Protein AF-A0A2C9SQL9-F1 (afdb_monomer_lite)

Foldseek 3Di:
DAVPCVVLLVVLVVLLVVLVVVLVVCCVVVVDCQLVLQLCLQLDLCQAPVQVVCVVLQFKAFDPNYDFPDAHPNGTGHSSSSSNSSRVRSVLLVVLQVCLLLLHALVVLVVQLVVQLVVVVVVVLVCQVVVRMAHFLALCDDSRHQLLVSLLRSLLSLQSSLQCLVCVVPDDDPSSNVSSVSSSVSSVVLCCQQLVQLSVCRVVSHDNVSRNVSSVSSNVSSVVVSVCSSPPPSSNVSNVVSVVVVVVVPPPDPDD

Sequence (256 aa):
MAQHTTPLLIGAIIFALLSAIVGVIYTMRTRSALYFWTAVAGYTLYPFVVEPLADWFVAAWYPTNHLVALTVADRPMALFGVFFYGAGIPLCSVAACEIVRRGLPAKVLLLLVGVVTVLELPLEMLGSHFCWIIYYGNHAVLLGVPIYSLVQNGGMFAVIAWVLGWLMPHVRGWRWMLVPLAVAAALPAFAVVTSWPAYLAIALHAGPVVGWSAGAIATALNLAVVIWCVYSPTLERYRADAGAARAIATAPAAVA

Structure (mmCIF, N/CA/C/O backbone):
data_AF-A0A2C9SQL9-F1
#
_entry.id   AF-A0A2C9SQL9-F1
#
loop_
_atom_site.group_PDB
_atom_site.id
_atom_site.type_symbol
_atom_site.label_atom_id
_atom_site.label_alt_id
_atom_site.label_comp_id
_atom_site.label_asym_id
_atom_site.label_entity_id
_atom_site.label_seq_id
_atom_site.pdbx_PDB_ins_code
_atom_site.Cartn_x
_atom_site.Cartn_y
_atom_site.Cartn_z
_atom_site.occupancy
_atom_site.B_iso_or_equiv
_atom_site.auth_seq_id
_atom_site.auth_comp_id
_atom_site.auth_asym_id
_atom_site.auth_atom_id
_atom_site.pdbx_PDB_model_num
ATOM 1 N N . MET A 1 1 ? 28.507 11.338 -6.602 1.00 47.25 1 MET A N 1
ATOM 2 C CA . MET A 1 1 ? 27.115 11.077 -7.041 1.00 47.25 1 MET A CA 1
ATOM 3 C C . MET A 1 1 ? 26.079 11.019 -5.908 1.00 47.25 1 MET A C 1
ATOM 5 O O . MET A 1 1 ? 24.910 11.158 -6.217 1.00 47.25 1 MET A O 1
ATOM 9 N N . ALA A 1 2 ? 26.446 10.928 -4.619 1.00 51.47 2 ALA A N 1
ATOM 10 C CA . ALA A 1 2 ? 25.485 10.909 -3.496 1.00 51.47 2 ALA A CA 1
ATOM 11 C C . ALA A 1 2 ? 24.773 12.254 -3.183 1.00 51.47 2 ALA A C 1
ATOM 13 O O . ALA A 1 2 ? 23.927 12.314 -2.297 1.00 51.47 2 ALA A O 1
ATOM 14 N N . GLN A 1 3 ? 25.114 13.351 -3.871 1.00 52.84 3 GLN A N 1
ATOM 15 C CA . GLN A 1 3 ? 24.660 14.703 -3.505 1.00 52.84 3 GLN A CA 1
ATOM 16 C C . GLN A 1 3 ? 23.165 14.968 -3.765 1.00 52.84 3 GLN A C 1
ATOM 18 O O . GLN A 1 3 ? 22.603 15.852 -3.124 1.00 52.84 3 GLN A O 1
ATOM 23 N N . HIS A 1 4 ? 22.500 14.206 -4.642 1.00 64.56 4 HIS A N 1
ATOM 24 C CA . HIS A 1 4 ? 21.093 14.458 -4.988 1.00 64.56 4 HIS A CA 1
ATOM 25 C C . HIS A 1 4 ? 20.082 13.778 -4.049 1.00 64.56 4 HIS A C 1
ATOM 27 O O . HIS A 1 4 ? 18.936 14.209 -3.990 1.00 64.56 4 HIS A O 1
ATOM 33 N N . THR A 1 5 ? 20.484 12.766 -3.271 1.00 74.94 5 THR A N 1
ATOM 34 C CA . THR A 1 5 ? 19.562 12.001 -2.404 1.00 74.94 5 THR A CA 1
ATOM 35 C C . THR A 1 5 ? 19.482 12.531 -0.975 1.00 74.94 5 THR A C 1
ATOM 37 O O . THR A 1 5 ? 18.591 12.137 -0.229 1.00 74.94 5 THR A O 1
ATOM 40 N N . THR A 1 6 ? 20.394 13.418 -0.560 1.00 83.69 6 THR A N 1
ATOM 41 C CA . THR A 1 6 ? 20.441 13.931 0.821 1.00 83.69 6 THR A CA 1
ATOM 42 C C . THR A 1 6 ? 19.157 14.660 1.236 1.00 83.69 6 THR A C 1
ATOM 44 O O . THR A 1 6 ? 18.629 14.327 2.297 1.00 83.69 6 THR A O 1
ATOM 47 N N . PRO A 1 7 ? 18.588 15.587 0.435 1.00 85.81 7 PRO A N 1
ATOM 48 C CA . PRO A 1 7 ? 17.331 16.244 0.798 1.00 85.81 7 PRO A CA 1
ATOM 49 C C . PRO A 1 7 ? 16.161 15.258 0.895 1.00 85.81 7 PRO A C 1
ATOM 51 O O . PRO A 1 7 ? 15.351 15.361 1.813 1.00 85.81 7 PRO A O 1
ATOM 54 N N . LEU A 1 8 ? 16.109 14.268 -0.007 1.00 88.19 8 LEU A N 1
ATOM 55 C CA . LEU A 1 8 ? 15.095 13.214 0.020 1.00 88.19 8 LEU A CA 1
ATOM 56 C C . LEU A 1 8 ? 15.200 12.378 1.296 1.00 88.19 8 LEU A C 1
ATOM 58 O O . LEU A 1 8 ? 14.196 12.144 1.960 1.00 88.19 8 LEU A O 1
ATOM 62 N N . LEU A 1 9 ? 16.411 11.953 1.658 1.00 90.88 9 LEU A N 1
ATOM 63 C CA . LEU A 1 9 ? 16.649 11.175 2.867 1.00 90.88 9 LEU A CA 1
ATOM 64 C C . LEU A 1 9 ? 16.274 11.963 4.127 1.00 90.88 9 LEU A C 1
ATOM 66 O O . LEU A 1 9 ? 15.619 11.413 5.007 1.00 90.88 9 LEU A O 1
ATOM 70 N N . ILE A 1 10 ? 16.639 13.247 4.204 1.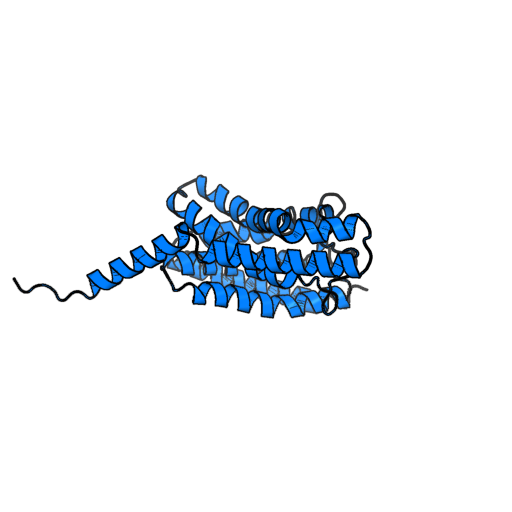00 93.00 10 ILE A N 1
ATOM 71 C CA . ILE A 1 10 ? 16.229 14.125 5.310 1.00 93.00 10 ILE A CA 1
ATOM 72 C C . ILE A 1 10 ? 14.700 14.208 5.377 1.00 93.00 10 ILE A C 1
ATOM 74 O O . ILE A 1 10 ? 14.128 14.033 6.451 1.00 93.00 10 ILE A O 1
ATOM 78 N N . GLY A 1 11 ? 14.033 14.415 4.238 1.00 93.25 11 GLY A N 1
ATOM 79 C CA . GLY A 1 11 ? 12.573 14.422 4.153 1.00 93.25 11 GLY A CA 1
ATOM 80 C C . GLY A 1 11 ? 11.947 13.108 4.628 1.00 93.25 11 GLY A C 1
ATOM 81 O O . GLY A 1 11 ? 11.015 13.132 5.429 1.00 93.25 11 GLY A O 1
ATOM 82 N N . ALA A 1 12 ? 12.503 11.969 4.212 1.00 94.12 12 ALA A N 1
ATOM 83 C CA . ALA A 1 12 ? 12.045 10.643 4.615 1.00 94.12 12 ALA A CA 1
ATOM 84 C C . ALA A 1 12 ? 12.211 10.415 6.127 1.00 94.12 12 ALA A C 1
ATOM 86 O O . ALA A 1 12 ? 11.292 9.926 6.781 1.00 94.12 12 ALA A O 1
ATOM 87 N N . ILE A 1 13 ? 13.340 10.835 6.710 1.00 96.56 13 ILE A N 1
ATOM 88 C CA . ILE A 1 13 ? 13.582 10.765 8.160 1.00 96.56 13 ILE A CA 1
ATOM 89 C C . ILE A 1 13 ? 12.589 11.651 8.918 1.00 96.56 13 ILE A C 1
ATOM 91 O O . ILE A 1 13 ? 11.996 11.202 9.896 1.00 96.56 13 ILE A O 1
ATOM 95 N N . ILE A 1 14 ? 12.366 12.892 8.474 1.00 97.25 14 ILE A N 1
ATOM 96 C CA . ILE A 1 14 ? 11.381 13.790 9.097 1.00 97.25 14 ILE A CA 1
ATOM 97 C C . ILE A 1 14 ? 9.986 13.162 9.034 1.00 97.25 14 ILE A C 1
ATOM 99 O O . ILE A 1 14 ? 9.276 13.140 10.040 1.00 97.25 14 ILE A O 1
ATOM 103 N N . PHE A 1 15 ? 9.603 12.601 7.886 1.00 96.62 15 PHE A N 1
ATOM 104 C CA . PHE A 1 15 ? 8.318 11.930 7.727 1.00 96.62 15 PHE A CA 1
ATOM 105 C C . PHE A 1 15 ? 8.183 10.715 8.657 1.00 96.62 15 PHE A C 1
ATOM 107 O O . PHE A 1 15 ? 7.162 10.568 9.331 1.00 96.62 15 PHE A O 1
ATOM 114 N N . ALA A 1 16 ? 9.232 9.900 8.780 1.00 97.62 16 ALA A N 1
ATOM 115 C CA . ALA A 1 16 ? 9.310 8.786 9.721 1.00 97.62 16 ALA A CA 1
ATOM 116 C C . ALA A 1 16 ? 9.187 9.226 11.186 1.00 97.62 16 ALA A C 1
ATOM 118 O O . ALA A 1 16 ? 8.456 8.596 11.952 1.00 97.62 16 ALA A O 1
ATOM 119 N N . LEU A 1 17 ? 9.830 10.329 11.577 1.00 97.94 17 LEU A N 1
ATOM 120 C CA . LEU A 1 17 ? 9.723 10.886 12.928 1.00 97.94 17 LEU A CA 1
ATOM 121 C C . LEU A 1 17 ? 8.307 11.396 13.222 1.00 97.94 17 LEU A C 1
ATOM 123 O O . LEU A 1 17 ? 7.745 11.078 14.270 1.00 97.94 17 LEU A O 1
ATOM 127 N N . LEU A 1 18 ? 7.699 12.138 12.291 1.00 97.94 18 LEU A N 1
ATOM 128 C CA . LEU A 1 18 ? 6.315 12.605 12.421 1.00 97.94 18 LEU A CA 1
ATOM 129 C C . LEU A 1 18 ? 5.336 11.428 12.508 1.00 97.94 18 LEU A C 1
ATOM 131 O O . LEU A 1 18 ? 4.456 11.415 13.370 1.00 97.94 18 LEU A O 1
ATOM 135 N N . SER A 1 19 ? 5.530 10.412 11.667 1.00 97.75 19 SER A N 1
ATOM 136 C CA . SER A 1 19 ? 4.789 9.153 11.706 1.00 97.75 19 SER A CA 1
ATOM 137 C C . SER A 1 19 ? 4.930 8.467 13.071 1.00 97.75 19 SER A C 1
ATOM 139 O O . SER A 1 19 ? 3.930 8.121 13.697 1.00 97.75 19 SER A O 1
ATOM 141 N N . ALA A 1 20 ? 6.144 8.353 13.613 1.00 97.31 20 ALA A N 1
ATOM 142 C CA . ALA A 1 20 ? 6.367 7.770 14.934 1.00 97.31 20 ALA A CA 1
ATOM 143 C C . ALA A 1 20 ? 5.636 8.542 16.049 1.00 97.31 20 ALA A C 1
ATOM 145 O O . ALA A 1 20 ? 4.997 7.922 16.900 1.00 97.31 20 ALA A O 1
ATOM 146 N N . ILE A 1 21 ? 5.653 9.881 16.016 1.00 97.94 21 ILE A N 1
ATOM 147 C CA . ILE A 1 21 ? 4.910 10.727 16.968 1.00 97.94 21 ILE A CA 1
ATOM 148 C C . ILE A 1 21 ? 3.405 10.444 16.880 1.00 97.94 21 ILE A C 1
ATOM 150 O O . ILE A 1 21 ? 2.759 10.214 17.906 1.00 97.94 21 ILE A O 1
ATOM 154 N N . VAL A 1 22 ? 2.842 10.402 15.667 1.00 97.75 22 VAL A N 1
ATOM 155 C CA . VAL A 1 22 ? 1.428 10.050 15.448 1.00 97.75 22 VAL A CA 1
ATOM 156 C C . VAL A 1 22 ? 1.126 8.655 15.995 1.00 97.75 22 VAL A C 1
ATOM 158 O O . VAL A 1 22 ? 0.113 8.472 16.671 1.00 97.75 22 VAL A O 1
ATOM 161 N N . GLY A 1 23 ? 2.017 7.690 15.772 1.00 97.06 23 GLY A N 1
ATOM 162 C CA . GLY A 1 23 ? 1.892 6.327 16.276 1.00 97.06 23 GLY A CA 1
ATOM 163 C C . GLY A 1 23 ? 1.877 6.230 17.795 1.00 97.06 23 GLY A C 1
ATOM 164 O O . GLY A 1 23 ? 1.032 5.529 18.360 1.00 97.06 23 GLY A O 1
ATOM 165 N N . VAL A 1 24 ? 2.756 6.973 18.471 1.00 97.06 24 VAL A N 1
ATOM 166 C CA . VAL A 1 24 ? 2.778 7.069 19.937 1.00 97.06 24 VAL A CA 1
ATOM 167 C C . VAL A 1 24 ? 1.472 7.678 20.443 1.00 97.06 24 VAL A C 1
ATOM 169 O O . VAL A 1 24 ? 0.811 7.077 21.290 1.00 97.06 24 VAL A O 1
ATOM 172 N N . ILE A 1 25 ? 1.038 8.811 19.880 1.00 97.75 25 ILE A N 1
ATOM 173 C CA . ILE A 1 25 ? -0.218 9.475 20.268 1.00 97.75 25 ILE A CA 1
ATOM 174 C C . ILE A 1 25 ? -1.419 8.543 20.051 1.00 97.75 25 ILE A C 1
ATOM 176 O O . ILE A 1 25 ? -2.269 8.411 20.937 1.00 97.75 25 ILE A O 1
ATOM 180 N N . TYR A 1 26 ? -1.493 7.872 18.899 1.00 97.38 26 TYR A N 1
ATOM 181 C CA . TYR A 1 26 ? -2.546 6.908 18.585 1.00 97.38 26 TYR A CA 1
ATOM 182 C C . TYR A 1 26 ? -2.565 5.762 19.598 1.00 97.38 26 TYR A C 1
ATOM 184 O O . TYR A 1 26 ? -3.619 5.451 20.156 1.00 97.38 26 TYR A O 1
ATOM 192 N N . THR A 1 27 ? -1.405 5.167 19.882 1.00 95.31 27 THR A N 1
ATOM 193 C CA . THR A 1 27 ? -1.274 4.039 20.814 1.00 95.31 27 THR A CA 1
ATOM 194 C C . THR A 1 27 ? -1.653 4.452 22.236 1.00 95.31 27 THR A C 1
ATOM 196 O O . THR A 1 27 ? -2.384 3.732 22.914 1.00 95.31 27 THR A O 1
ATOM 199 N N . MET A 1 28 ? -1.245 5.643 22.682 1.00 96.19 28 MET A N 1
ATOM 200 C CA . MET A 1 28 ? -1.618 6.175 23.996 1.00 96.19 28 MET A CA 1
ATOM 201 C C . MET A 1 28 ? -3.128 6.403 24.126 1.00 96.19 28 MET A C 1
ATOM 203 O O . MET A 1 28 ? -3.704 6.090 25.168 1.00 96.19 28 MET A O 1
ATOM 207 N N . ARG A 1 29 ? -3.777 6.923 23.075 1.00 96.38 29 ARG A N 1
ATOM 208 C CA . ARG A 1 29 ? -5.216 7.239 23.084 1.00 96.38 29 ARG A CA 1
ATOM 209 C C . ARG A 1 29 ? -6.108 6.013 22.926 1.00 96.38 29 ARG A C 1
ATOM 211 O O . ARG A 1 29 ? -7.153 5.940 23.559 1.00 96.38 29 ARG A O 1
ATOM 218 N N . THR A 1 30 ? -5.718 5.068 22.076 1.00 95.06 30 THR A N 1
ATOM 219 C CA . THR A 1 30 ? -6.563 3.917 21.709 1.00 95.06 30 THR A CA 1
ATOM 220 C C . THR A 1 30 ? -6.190 2.632 22.435 1.00 95.06 30 THR A C 1
ATOM 222 O O . THR A 1 30 ? -6.959 1.675 22.397 1.00 95.06 30 THR A O 1
ATOM 225 N N . ARG A 1 31 ? -5.004 2.584 23.062 1.00 94.00 31 ARG A N 1
ATOM 226 C CA . ARG A 1 31 ? -4.404 1.369 23.641 1.00 94.00 31 ARG A CA 1
ATOM 227 C C . ARG A 1 31 ? -4.295 0.211 22.637 1.00 94.00 31 ARG A C 1
ATOM 229 O O . ARG A 1 31 ? -4.196 -0.949 23.024 1.00 94.00 31 ARG A O 1
ATOM 236 N N . SER A 1 32 ? -4.314 0.526 21.342 1.00 93.81 32 SER A N 1
ATOM 237 C CA . SER A 1 32 ? -4.241 -0.433 20.246 1.00 93.81 32 SER A CA 1
ATOM 238 C C . SER A 1 32 ? -2.795 -0.636 19.809 1.00 93.81 32 SER 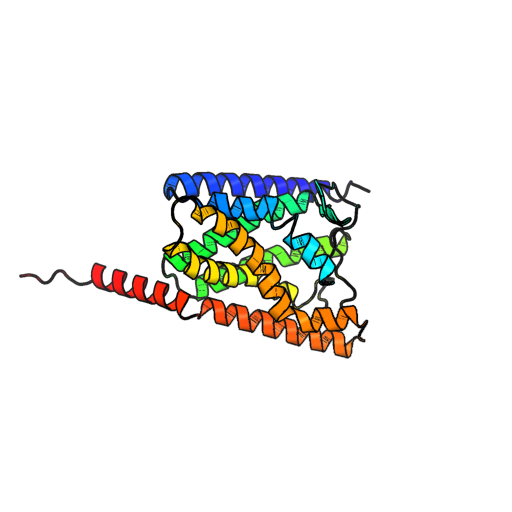A C 1
ATOM 240 O O . SER A 1 32 ? -2.079 0.331 19.560 1.00 93.81 32 SER A O 1
ATOM 242 N N . ALA A 1 33 ? -2.386 -1.893 19.633 1.00 94.56 33 ALA A N 1
ATOM 243 C CA . ALA A 1 33 ? -1.076 -2.239 19.082 1.00 94.56 33 ALA A CA 1
ATOM 244 C C . ALA A 1 33 ? -1.020 -2.135 17.544 1.00 94.56 33 ALA A C 1
ATOM 246 O O . ALA A 1 33 ? 0.022 -2.409 16.952 1.00 94.56 33 ALA A O 1
ATOM 247 N N . LEU A 1 34 ? -2.123 -1.755 16.884 1.00 97.00 34 LEU A N 1
ATOM 248 C CA . LEU A 1 34 ? -2.233 -1.761 15.423 1.00 97.00 34 LEU A CA 1
ATOM 249 C C . LEU A 1 34 ? -1.124 -0.953 14.752 1.00 97.00 34 LEU A C 1
ATOM 251 O O . LEU A 1 34 ? -0.483 -1.466 13.840 1.00 97.00 34 LEU A O 1
ATOM 255 N N . TYR A 1 35 ? -0.861 0.260 15.245 1.00 97.94 35 TYR A N 1
ATOM 256 C CA . TYR A 1 35 ? 0.170 1.123 14.673 1.00 97.94 35 TYR A CA 1
ATOM 257 C C . TYR A 1 35 ? 1.544 0.466 14.717 1.00 97.94 35 TYR A C 1
ATOM 259 O O . TYR A 1 35 ? 2.225 0.394 13.697 1.00 97.94 35 TYR A O 1
ATOM 267 N N . PHE A 1 36 ? 1.918 -0.064 15.884 1.00 97.00 36 PHE A N 1
ATOM 268 C CA . PHE A 1 36 ? 3.179 -0.771 16.076 1.00 97.00 36 PHE A CA 1
ATOM 269 C C . PHE A 1 36 ? 3.324 -1.918 15.071 1.00 97.00 36 PHE A C 1
ATOM 271 O O . PHE A 1 36 ? 4.315 -1.985 14.354 1.00 97.00 36 PHE A O 1
ATOM 278 N N . TRP A 1 37 ? 2.309 -2.773 14.946 1.00 97.69 37 TRP A N 1
ATOM 279 C CA . TRP A 1 37 ? 2.370 -3.922 14.044 1.00 97.69 37 TRP A CA 1
ATOM 280 C C . TRP A 1 37 ? 2.375 -3.538 12.563 1.00 97.69 37 TRP A C 1
ATOM 282 O O . TRP A 1 37 ? 3.074 -4.162 11.771 1.00 97.69 37 TRP A O 1
ATOM 292 N N . THR A 1 38 ? 1.675 -2.474 12.173 1.00 97.81 38 THR A N 1
ATOM 293 C CA . THR A 1 38 ? 1.786 -1.937 10.809 1.00 97.81 38 THR A CA 1
ATOM 294 C C . THR A 1 38 ? 3.129 -1.245 10.556 1.00 97.81 38 THR A C 1
ATOM 296 O O . THR A 1 38 ? 3.629 -1.277 9.435 1.00 97.81 38 THR A O 1
ATOM 299 N N . ALA A 1 39 ? 3.763 -0.681 11.589 1.00 97.94 39 ALA A N 1
ATOM 300 C CA . ALA A 1 39 ? 5.100 -0.101 11.489 1.00 97.94 39 ALA A CA 1
ATOM 301 C C . ALA A 1 39 ? 6.161 -1.199 11.356 1.00 97.94 39 ALA A C 1
ATOM 303 O O . ALA A 1 39 ? 7.081 -1.0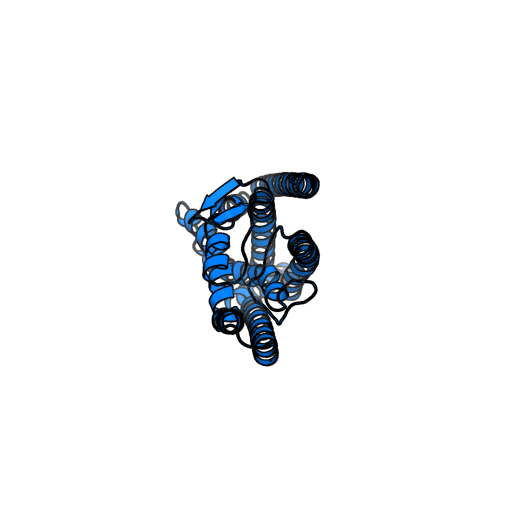53 10.560 1.00 97.94 39 ALA A O 1
ATOM 304 N N . VAL A 1 40 ? 5.993 -2.337 12.043 1.00 97.81 40 VAL A N 1
ATOM 305 C CA . VAL A 1 40 ? 6.826 -3.530 11.821 1.00 97.81 40 VAL A CA 1
ATOM 306 C C . VAL A 1 40 ? 6.774 -3.947 10.350 1.00 97.81 40 VAL A C 1
ATOM 308 O O . VAL A 1 40 ? 7.827 -4.173 9.760 1.00 97.81 40 VAL A O 1
ATOM 311 N N . ALA A 1 41 ? 5.590 -3.980 9.725 1.00 97.69 41 ALA A N 1
ATOM 312 C CA . ALA A 1 41 ? 5.485 -4.244 8.287 1.00 97.69 41 ALA A CA 1
ATOM 313 C C . ALA A 1 41 ? 6.225 -3.194 7.447 1.00 97.69 41 ALA A C 1
ATOM 315 O O . ALA A 1 41 ? 6.996 -3.564 6.567 1.00 97.69 41 ALA A O 1
ATOM 316 N N . GLY A 1 42 ? 6.024 -1.905 7.738 1.00 97.25 42 GLY A N 1
ATOM 317 C CA . GLY A 1 42 ? 6.630 -0.802 6.989 1.00 97.25 42 GLY A CA 1
ATOM 318 C C . GLY A 1 42 ? 8.158 -0.743 7.075 1.00 97.25 42 GLY A C 1
ATOM 319 O O . GLY A 1 42 ? 8.806 -0.484 6.071 1.00 97.25 42 GLY A O 1
ATOM 320 N N . TYR A 1 43 ? 8.750 -1.011 8.242 1.00 96.62 43 TYR A N 1
ATOM 321 C CA . TYR A 1 43 ? 10.206 -0.945 8.434 1.00 96.62 43 TYR A CA 1
ATOM 322 C C . TYR A 1 43 ? 10.946 -2.231 8.070 1.00 96.62 43 TYR A C 1
ATOM 324 O O . TYR A 1 43 ? 12.162 -2.189 7.895 1.00 96.62 43 TYR A O 1
ATOM 332 N N . THR A 1 44 ? 10.252 -3.372 7.996 1.00 95.81 44 THR A N 1
ATOM 333 C CA . THR A 1 44 ? 10.905 -4.664 7.742 1.00 95.81 44 THR A CA 1
ATOM 334 C C . THR A 1 44 ? 10.388 -5.326 6.470 1.00 95.81 44 THR A C 1
ATOM 336 O O . THR A 1 44 ? 11.116 -5.433 5.489 1.00 95.81 44 THR A O 1
ATOM 339 N N . LEU A 1 45 ? 9.124 -5.743 6.451 1.00 96.31 45 LEU A N 1
ATOM 340 C CA . LEU A 1 45 ? 8.589 -6.584 5.382 1.00 96.31 45 LEU A CA 1
ATOM 341 C C . LEU A 1 45 ? 8.439 -5.840 4.054 1.00 96.31 45 LEU A C 1
ATOM 343 O O . LEU A 1 45 ? 8.737 -6.413 3.014 1.00 96.31 45 LEU A O 1
ATOM 347 N N . TYR A 1 46 ? 8.016 -4.577 4.062 1.00 94.44 46 TYR A N 1
ATOM 348 C CA . TYR A 1 46 ? 7.933 -3.791 2.830 1.00 94.44 46 TYR A CA 1
ATOM 349 C C . TYR A 1 46 ? 9.303 -3.628 2.147 1.00 94.44 46 TYR A C 1
ATOM 351 O O . TYR A 1 46 ? 9.484 -4.157 1.052 1.00 94.44 46 TYR A O 1
ATOM 359 N N . PRO A 1 47 ? 10.302 -2.998 2.791 1.00 92.81 47 PRO A N 1
ATOM 360 C CA . PRO A 1 47 ? 11.593 -2.749 2.155 1.00 92.81 47 PRO A CA 1
ATOM 361 C C . PRO A 1 47 ? 12.408 -4.017 1.876 1.00 92.81 47 PRO A C 1
ATOM 363 O O . PRO A 1 47 ? 13.195 -4.034 0.938 1.00 92.81 47 PRO A O 1
ATOM 366 N N . PHE A 1 48 ? 12.264 -5.074 2.684 1.00 93.38 48 PHE A N 1
ATOM 367 C CA . PHE A 1 48 ? 13.154 -6.241 2.608 1.00 93.38 48 PHE A CA 1
ATOM 368 C C . PHE A 1 48 ? 12.476 -7.522 2.118 1.00 93.38 48 PHE A C 1
ATOM 370 O O . PHE A 1 48 ? 13.139 -8.549 2.011 1.00 93.38 48 PHE A O 1
ATOM 377 N N . VAL A 1 49 ? 11.178 -7.485 1.812 1.00 92.12 49 VAL A N 1
ATOM 378 C CA . VAL A 1 49 ? 10.459 -8.616 1.203 1.00 92.12 49 VAL A CA 1
ATOM 379 C C . VAL A 1 49 ? 9.625 -8.145 0.017 1.00 92.12 49 VAL A C 1
ATOM 381 O O . VAL A 1 49 ? 9.816 -8.644 -1.084 1.00 92.12 49 VAL A O 1
ATOM 384 N N . VAL A 1 50 ? 8.735 -7.168 0.209 1.00 91.81 50 VAL A N 1
ATOM 385 C CA . VAL A 1 50 ? 7.820 -6.698 -0.847 1.00 91.81 50 VAL A CA 1
ATOM 386 C C . VAL A 1 50 ? 8.576 -6.039 -1.999 1.00 91.81 50 VAL A C 1
ATOM 388 O O . VAL A 1 50 ? 8.330 -6.384 -3.150 1.00 91.81 50 VAL A O 1
ATOM 391 N N . GLU A 1 51 ? 9.522 -5.149 -1.704 1.00 88.38 51 GLU A N 1
ATOM 392 C CA . GLU A 1 51 ? 10.322 -4.472 -2.732 1.00 88.38 51 GLU A CA 1
ATOM 393 C C . GLU A 1 51 ? 11.217 -5.436 -3.530 1.00 88.38 51 GLU A C 1
ATOM 395 O O . GLU A 1 51 ? 11.137 -5.438 -4.759 1.00 88.38 51 GLU A O 1
ATOM 400 N N . PRO A 1 52 ? 11.994 -6.341 -2.899 1.00 86.88 52 PRO A N 1
ATOM 401 C CA . PRO A 1 52 ? 12.709 -7.376 -3.646 1.00 86.88 52 PRO A CA 1
ATOM 402 C C . PRO A 1 52 ? 11.799 -8.252 -4.524 1.00 86.88 52 PRO A C 1
ATOM 404 O O . PRO A 1 52 ? 12.199 -8.645 -5.618 1.00 86.88 52 PRO A O 1
ATOM 407 N N . LEU A 1 53 ? 10.567 -8.543 -4.083 1.00 85.81 53 LEU A N 1
ATOM 408 C CA . LEU A 1 53 ? 9.592 -9.272 -4.903 1.00 85.81 53 LEU A CA 1
ATOM 409 C C . LEU A 1 53 ? 9.121 -8.457 -6.113 1.00 85.81 53 LEU A C 1
ATOM 411 O O . LEU A 1 53 ? 8.874 -9.039 -7.167 1.00 85.81 53 LEU A O 1
ATOM 415 N N . ALA A 1 54 ? 8.990 -7.135 -5.987 1.00 82.06 54 ALA A N 1
ATOM 416 C CA . ALA A 1 54 ? 8.600 -6.270 -7.098 1.00 82.06 54 ALA A CA 1
ATOM 417 C C . ALA A 1 54 ? 9.612 -6.349 -8.253 1.00 82.06 54 ALA A C 1
ATOM 419 O O . ALA A 1 54 ? 9.214 -6.424 -9.416 1.00 82.06 54 ALA A O 1
ATOM 420 N N . ASP A 1 55 ? 10.905 -6.424 -7.938 1.00 82.38 55 ASP A N 1
ATOM 421 C CA . ASP A 1 55 ? 11.969 -6.650 -8.920 1.00 82.38 55 ASP A CA 1
ATOM 422 C C . ASP A 1 55 ? 11.809 -8.016 -9.614 1.00 82.38 55 ASP A C 1
ATOM 424 O O . ASP A 1 55 ? 11.802 -8.100 -10.843 1.00 82.38 55 ASP A O 1
ATOM 428 N N . TRP A 1 56 ? 11.557 -9.087 -8.851 1.00 79.69 56 TRP A N 1
ATOM 429 C CA . TRP A 1 56 ? 11.328 -10.427 -9.413 1.00 79.69 56 TRP A CA 1
ATOM 430 C C . TRP A 1 56 ? 10.103 -10.507 -10.331 1.00 79.69 56 TRP A C 1
ATOM 432 O O . TRP A 1 56 ? 10.104 -11.281 -11.288 1.00 79.69 56 TRP A O 1
ATOM 442 N N . PHE A 1 57 ? 9.073 -9.699 -10.072 1.00 79.94 57 PHE A N 1
ATOM 443 C CA . PHE A 1 57 ? 7.912 -9.559 -10.954 1.00 79.94 57 PHE A CA 1
ATOM 444 C C . PHE A 1 57 ? 8.111 -8.534 -12.077 1.00 79.94 57 PHE A C 1
ATOM 446 O O . PHE A 1 57 ? 7.162 -8.224 -12.793 1.00 79.94 57 PHE A O 1
ATOM 453 N N . VAL A 1 58 ? 9.339 -8.047 -12.276 1.00 79.69 58 VAL A N 1
ATOM 454 C CA . VAL A 1 58 ? 9.703 -7.124 -13.357 1.00 79.69 58 VAL A CA 1
ATOM 455 C C . VAL A 1 58 ? 8.911 -5.809 -13.258 1.00 79.69 58 VAL A C 1
ATOM 457 O O . VAL A 1 58 ? 8.532 -5.207 -14.260 1.00 79.69 58 VAL A O 1
ATOM 460 N N . ALA A 1 59 ? 8.632 -5.356 -12.031 1.00 80.62 59 ALA A N 1
ATOM 461 C CA . ALA A 1 59 ? 7.931 -4.102 -11.777 1.00 80.62 59 ALA A CA 1
ATOM 462 C C . ALA A 1 59 ? 8.924 -2.934 -11.708 1.00 80.62 59 ALA A C 1
ATOM 464 O O . ALA A 1 59 ? 8.950 -2.089 -12.605 1.00 80.62 59 ALA A O 1
ATOM 465 N N . ALA A 1 60 ? 9.777 -2.910 -10.684 1.00 85.19 60 ALA A N 1
ATOM 466 C CA . ALA A 1 60 ? 10.765 -1.858 -10.477 1.00 85.19 60 ALA A CA 1
ATOM 467 C C . ALA A 1 60 ? 11.973 -2.361 -9.680 1.00 85.19 60 ALA A C 1
ATOM 469 O O . ALA A 1 60 ? 11.898 -3.399 -9.028 1.00 85.19 60 ALA A O 1
ATOM 470 N N . TRP A 1 61 ? 13.074 -1.612 -9.720 1.00 87.12 61 TRP A N 1
ATOM 471 C CA . TRP A 1 61 ? 14.255 -1.873 -8.899 1.00 87.12 61 TRP A CA 1
ATOM 472 C C . TRP A 1 61 ? 14.971 -0.581 -8.484 1.00 87.12 61 TRP A C 1
ATOM 474 O O . TRP A 1 61 ? 14.852 0.464 -9.132 1.00 87.12 61 TRP A O 1
ATOM 484 N N . TYR A 1 62 ? 15.740 -0.668 -7.399 1.00 86.81 62 TYR A N 1
ATOM 485 C CA . TYR A 1 62 ? 16.541 0.423 -6.845 1.00 86.81 62 TYR A CA 1
ATOM 486 C C . TYR A 1 62 ? 18.022 0.264 -7.258 1.00 86.81 62 TYR A C 1
ATOM 488 O O . TYR A 1 62 ? 18.627 -0.765 -6.957 1.00 86.81 62 TYR A O 1
ATOM 496 N N . PRO A 1 63 ? 18.645 1.244 -7.942 1.00 85.25 63 PRO A N 1
ATOM 497 C CA . PRO A 1 63 ? 20.069 1.209 -8.293 1.00 85.25 63 PRO A CA 1
ATOM 498 C C . PRO A 1 63 ? 20.984 1.662 -7.153 1.00 85.25 63 PRO A C 1
ATOM 500 O O . PRO A 1 63 ? 20.566 2.350 -6.246 1.00 85.25 63 PRO A O 1
ATOM 503 N N . THR A 1 64 ? 22.283 1.377 -7.193 1.00 85.94 64 THR A N 1
ATOM 504 C CA . THR A 1 64 ? 23.215 1.667 -6.076 1.00 85.94 64 THR A CA 1
ATOM 505 C C . THR A 1 64 ? 23.619 3.145 -5.909 1.00 85.94 64 THR A C 1
ATOM 507 O O . THR A 1 64 ? 24.609 3.455 -5.248 1.00 85.94 64 THR A O 1
ATOM 510 N N . ASN A 1 65 ? 22.890 4.089 -6.507 1.00 85.00 65 ASN A N 1
ATOM 511 C CA . ASN A 1 65 ? 23.227 5.520 -6.518 1.00 85.00 65 ASN A CA 1
ATOM 512 C C . ASN A 1 65 ? 22.780 6.293 -5.259 1.00 85.00 65 ASN A C 1
ATOM 514 O O . ASN A 1 65 ? 22.858 7.522 -5.226 1.00 85.00 65 ASN A O 1
ATOM 518 N N . HIS A 1 66 ? 22.334 5.587 -4.226 1.00 84.56 66 HIS A N 1
ATOM 519 C CA . HIS A 1 66 ? 21.847 6.127 -2.961 1.00 84.56 66 HIS A CA 1
ATOM 520 C C . HIS A 1 66 ? 22.449 5.366 -1.774 1.00 84.56 66 HIS A C 1
ATOM 522 O O . HIS A 1 66 ? 23.076 4.321 -1.940 1.00 84.56 66 HIS A O 1
ATOM 528 N N . LEU A 1 67 ? 22.257 5.881 -0.554 1.00 90.00 67 LEU A N 1
ATOM 529 C CA . LEU A 1 67 ? 22.635 5.136 0.648 1.00 90.00 67 LEU A CA 1
ATOM 530 C C . LEU A 1 67 ? 21.806 3.854 0.741 1.00 90.00 67 LEU A C 1
ATOM 532 O O . LEU A 1 67 ? 20.576 3.908 0.762 1.00 90.00 67 LEU A O 1
ATOM 536 N N . VAL A 1 68 ? 22.495 2.719 0.804 1.00 91.38 68 VAL A N 1
ATOM 537 C CA . VAL A 1 68 ? 21.889 1.390 0.889 1.00 91.38 68 VAL A CA 1
ATOM 538 C C . VAL A 1 68 ? 21.687 1.033 2.358 1.00 91.38 68 VAL A C 1
ATOM 540 O O . VAL A 1 68 ? 22.626 1.113 3.148 1.00 91.38 68 VAL A O 1
ATOM 543 N N . ALA A 1 69 ? 20.465 0.654 2.730 1.00 91.62 69 ALA A N 1
ATOM 544 C CA . ALA A 1 69 ? 20.164 0.163 4.073 1.00 91.62 69 ALA A CA 1
ATOM 545 C C . ALA A 1 69 ? 20.588 -1.298 4.249 1.00 91.62 69 ALA A C 1
ATOM 547 O O . ALA A 1 69 ? 21.210 -1.656 5.245 1.00 91.62 69 ALA A O 1
ATOM 548 N N . LEU A 1 70 ? 20.226 -2.135 3.277 1.00 91.06 70 LEU A N 1
ATOM 549 C CA . LEU A 1 70 ? 20.526 -3.560 3.240 1.00 91.06 70 LEU A CA 1
ATOM 550 C C . LEU A 1 70 ? 20.426 -4.050 1.793 1.00 91.06 70 LEU A C 1
ATOM 552 O O . LEU A 1 70 ? 19.632 -3.517 1.021 1.00 91.06 70 LEU A O 1
ATOM 556 N N . THR A 1 71 ? 21.185 -5.085 1.448 1.00 90.00 71 THR A N 1
ATOM 557 C CA . THR A 1 71 ? 21.017 -5.821 0.190 1.00 90.00 71 THR A CA 1
ATOM 558 C C . THR A 1 71 ? 20.311 -7.140 0.479 1.00 90.00 71 THR A C 1
ATOM 560 O O . THR A 1 71 ? 20.771 -7.907 1.324 1.00 90.00 71 THR A O 1
ATOM 563 N N . VAL A 1 72 ? 19.206 -7.413 -0.216 1.00 87.56 72 VAL A N 1
ATOM 564 C CA . VAL A 1 72 ? 18.426 -8.651 -0.074 1.00 87.56 72 VAL A CA 1
ATOM 565 C C . VAL A 1 72 ? 18.324 -9.320 -1.437 1.00 87.56 72 VAL A C 1
ATOM 567 O O . VAL A 1 72 ? 17.876 -8.687 -2.386 1.00 87.56 72 VAL A O 1
ATOM 570 N N . ALA A 1 73 ? 18.750 -10.583 -1.539 1.00 84.75 73 ALA A N 1
ATOM 571 C CA . ALA A 1 73 ? 18.781 -11.330 -2.805 1.00 84.75 73 ALA A CA 1
ATOM 572 C C . ALA A 1 73 ? 19.446 -10.535 -3.953 1.00 84.75 73 ALA A C 1
ATOM 574 O O . ALA A 1 73 ? 18.873 -10.378 -5.027 1.00 84.75 73 ALA A O 1
ATOM 575 N N . ASP A 1 74 ? 20.629 -9.973 -3.679 1.00 84.12 74 ASP A N 1
ATOM 576 C CA . ASP A 1 74 ? 21.413 -9.117 -4.587 1.00 84.12 74 ASP A CA 1
ATOM 577 C C . ASP A 1 74 ? 20.743 -7.798 -5.012 1.00 84.12 74 ASP A C 1
ATOM 579 O O . ASP A 1 74 ? 21.263 -7.076 -5.866 1.00 84.12 74 ASP A O 1
ATOM 583 N N . ARG A 1 75 ? 19.622 -7.423 -4.383 1.00 84.31 75 ARG A N 1
ATOM 584 C CA . ARG A 1 75 ? 18.925 -6.157 -4.633 1.00 84.31 75 ARG A CA 1
ATOM 585 C C . ARG A 1 75 ? 19.202 -5.153 -3.512 1.00 84.31 75 ARG A C 1
ATOM 587 O O . ARG A 1 75 ? 18.870 -5.434 -2.356 1.00 84.31 75 ARG A O 1
ATOM 594 N N . PRO A 1 76 ? 19.845 -4.007 -3.805 1.00 89.44 76 PRO A N 1
ATOM 595 C CA . PRO A 1 76 ? 20.113 -2.994 -2.796 1.00 89.44 76 PRO A CA 1
ATOM 596 C C . PRO A 1 76 ? 18.818 -2.251 -2.463 1.00 89.44 76 PRO A C 1
ATOM 598 O O . PRO A 1 76 ? 18.132 -1.755 -3.350 1.00 89.44 76 PRO A O 1
ATOM 601 N N . MET A 1 77 ? 18.498 -2.147 -1.177 1.00 90.94 77 MET A N 1
ATOM 602 C CA . MET A 1 77 ? 17.354 -1.373 -0.716 1.00 90.94 77 MET A CA 1
ATOM 603 C C . MET A 1 77 ? 17.781 0.034 -0.309 1.00 90.94 77 MET A C 1
ATOM 605 O O . MET A 1 77 ? 18.667 0.218 0.536 1.00 90.94 77 MET A O 1
ATOM 609 N N . ALA A 1 78 ? 17.096 1.031 -0.860 1.00 90.88 78 ALA A N 1
ATOM 610 C CA . ALA A 1 78 ? 17.335 2.426 -0.546 1.00 90.88 78 ALA A CA 1
ATOM 611 C C . ALA A 1 78 ? 16.994 2.767 0.907 1.00 90.88 78 ALA A C 1
ATOM 613 O O . ALA A 1 78 ? 15.871 2.545 1.361 1.00 90.88 78 ALA A O 1
ATOM 614 N N . LEU A 1 79 ? 17.919 3.413 1.622 1.00 93.12 79 LEU A N 1
ATOM 615 C CA . LEU A 1 79 ? 17.689 3.849 3.001 1.00 93.12 79 LEU A CA 1
ATOM 616 C C . LEU A 1 79 ? 16.537 4.852 3.114 1.00 93.12 79 LEU A C 1
ATOM 618 O O . LEU A 1 79 ? 15.742 4.764 4.045 1.00 93.12 79 LEU A O 1
ATOM 622 N N . PHE A 1 80 ? 16.397 5.773 2.154 1.00 92.25 80 PHE A N 1
ATOM 623 C CA . PHE A 1 80 ? 15.244 6.678 2.132 1.00 92.25 80 PHE A CA 1
ATOM 624 C C . PHE A 1 80 ? 13.928 5.902 1.954 1.00 92.25 80 PHE A C 1
ATOM 626 O O . PHE A 1 80 ? 12.937 6.243 2.593 1.00 92.25 80 PHE A O 1
ATOM 633 N N . GLY A 1 81 ? 13.927 4.832 1.147 1.00 91.56 81 GLY A N 1
ATOM 634 C CA . GLY A 1 81 ? 12.759 3.982 0.917 1.00 91.56 81 GLY A CA 1
ATOM 635 C C . GLY A 1 81 ? 12.313 3.270 2.192 1.00 91.56 81 GLY A C 1
ATOM 636 O O . GLY A 1 81 ? 11.129 3.275 2.508 1.00 91.56 81 GLY A O 1
ATOM 637 N N . VAL A 1 82 ? 13.259 2.766 2.998 1.00 95.25 82 VAL A N 1
ATOM 638 C CA . VAL A 1 82 ? 12.961 2.192 4.327 1.00 95.25 82 VAL A CA 1
ATOM 639 C C . VAL A 1 82 ? 12.202 3.189 5.206 1.00 95.25 82 VAL A C 1
ATOM 641 O O . VAL A 1 82 ? 11.223 2.818 5.851 1.00 95.25 82 VAL A O 1
ATOM 644 N N . PHE A 1 83 ? 12.613 4.461 5.220 1.00 96.44 83 PHE A N 1
ATOM 645 C CA . PHE A 1 83 ? 11.926 5.492 5.998 1.00 96.44 83 PHE A CA 1
ATOM 646 C C . PHE A 1 83 ? 10.565 5.880 5.409 1.00 96.44 83 PHE A C 1
ATOM 648 O O . PHE A 1 83 ? 9.621 6.054 6.177 1.00 96.44 83 PHE A O 1
ATOM 655 N N . PHE A 1 84 ? 10.420 5.963 4.082 1.00 94.06 84 PHE A N 1
ATOM 656 C CA . PHE A 1 84 ? 9.113 6.206 3.459 1.00 94.06 84 PHE A CA 1
ATOM 657 C C . PHE A 1 84 ? 8.121 5.082 3.759 1.00 94.06 84 PHE A C 1
ATOM 659 O O . PHE A 1 84 ? 7.018 5.371 4.224 1.00 94.06 84 PHE A O 1
ATOM 666 N N . TYR A 1 85 ? 8.510 3.814 3.600 1.00 95.50 85 TYR A N 1
ATOM 667 C CA . TYR A 1 85 ? 7.647 2.682 3.948 1.00 95.50 85 TYR A CA 1
ATOM 668 C C . TYR A 1 85 ? 7.370 2.616 5.450 1.00 95.50 85 TYR A C 1
ATOM 670 O O . TYR A 1 85 ? 6.216 2.481 5.864 1.00 95.50 85 TYR A O 1
ATOM 678 N N . GLY A 1 86 ? 8.401 2.794 6.278 1.00 96.62 86 GLY A N 1
ATOM 679 C CA . GLY A 1 86 ? 8.282 2.844 7.733 1.00 96.62 86 GLY A CA 1
ATOM 680 C C . GLY A 1 86 ? 7.370 3.964 8.238 1.00 96.62 86 GLY A C 1
ATOM 681 O O . GLY A 1 86 ? 6.770 3.833 9.305 1.00 96.62 86 GLY A O 1
ATOM 682 N N . ALA A 1 87 ? 7.213 5.039 7.466 1.00 96.62 87 ALA A N 1
ATOM 683 C CA . ALA A 1 87 ? 6.324 6.145 7.780 1.00 96.62 87 ALA A CA 1
ATOM 684 C C . ALA A 1 87 ? 4.911 5.960 7.204 1.00 96.62 87 ALA A C 1
ATOM 686 O O . ALA A 1 87 ? 3.925 6.049 7.940 1.00 96.62 87 ALA A O 1
ATOM 687 N N . GLY A 1 88 ? 4.817 5.723 5.895 1.00 96.56 88 GLY A N 1
ATOM 688 C CA . GLY A 1 88 ? 3.581 5.743 5.118 1.00 96.56 88 GLY A CA 1
ATOM 689 C C . GLY A 1 88 ? 2.704 4.517 5.338 1.00 96.56 88 GLY A C 1
ATOM 690 O O . GLY A 1 88 ? 1.494 4.670 5.525 1.00 96.56 88 GLY A O 1
ATOM 691 N N . ILE A 1 89 ? 3.299 3.317 5.395 1.00 97.62 89 ILE A N 1
ATOM 692 C CA . ILE A 1 89 ? 2.557 2.067 5.606 1.00 97.62 89 ILE A CA 1
ATOM 693 C C . ILE A 1 89 ? 1.771 2.094 6.918 1.00 97.62 89 ILE A C 1
ATOM 695 O O . ILE A 1 89 ? 0.555 1.886 6.851 1.00 97.62 89 ILE A O 1
ATOM 699 N N . PRO A 1 90 ? 2.360 2.380 8.097 1.00 98.06 90 PRO A N 1
ATOM 700 C CA . PRO A 1 90 ? 1.574 2.428 9.323 1.00 98.06 90 PRO A CA 1
ATOM 701 C C . PRO A 1 90 ? 0.529 3.541 9.332 1.00 98.06 90 PRO A C 1
ATOM 703 O O . PRO A 1 90 ? -0.618 3.273 9.688 1.00 98.06 90 PRO A O 1
ATOM 706 N N . LEU A 1 91 ? 0.878 4.758 8.895 1.00 97.62 91 LEU A N 1
ATOM 707 C CA . LEU A 1 91 ? -0.060 5.885 8.864 1.00 97.62 91 LEU A CA 1
ATOM 708 C C . LEU A 1 91 ? -1.312 5.552 8.052 1.00 97.62 91 LEU A C 1
ATOM 710 O O . LEU A 1 91 ? -2.435 5.660 8.551 1.00 97.62 91 LEU A O 1
ATOM 714 N N . CYS A 1 92 ? -1.117 5.116 6.811 1.00 97.69 92 CYS A N 1
ATOM 715 C CA . CYS A 1 92 ? -2.212 4.885 5.882 1.00 97.69 92 CYS A CA 1
ATOM 716 C C . CYS A 1 92 ? -2.977 3.600 6.219 1.00 97.69 92 CYS A C 1
ATOM 718 O O . CYS A 1 92 ? -4.204 3.603 6.160 1.00 97.69 92 CYS A O 1
ATOM 720 N N . SER A 1 93 ? -2.300 2.533 6.659 1.00 98.06 93 SER A N 1
ATOM 721 C CA . SER A 1 93 ? -2.966 1.286 7.072 1.00 98.06 93 SER A CA 1
ATOM 722 C C . SER A 1 93 ? -3.849 1.488 8.302 1.00 98.06 93 SER A C 1
ATOM 724 O O . SER A 1 93 ? -4.983 1.007 8.342 1.00 98.06 93 SER A O 1
ATOM 726 N N . VAL A 1 94 ? -3.358 2.227 9.304 1.00 98.06 94 VAL A N 1
ATOM 727 C CA . VAL A 1 94 ? -4.136 2.559 10.504 1.00 98.06 94 VAL A CA 1
ATOM 728 C C . VAL A 1 94 ? -5.299 3.471 10.145 1.00 98.06 94 VAL A C 1
ATOM 730 O O . VAL A 1 94 ? -6.418 3.196 10.568 1.00 98.06 94 VAL A O 1
ATOM 733 N N . ALA A 1 95 ? -5.074 4.510 9.335 1.00 98.06 95 ALA A N 1
ATOM 734 C CA . ALA A 1 95 ? -6.148 5.389 8.879 1.00 98.06 95 ALA A CA 1
ATOM 735 C C . ALA A 1 95 ? -7.239 4.604 8.136 1.00 98.06 95 ALA A C 1
ATOM 737 O O . ALA A 1 95 ? -8.419 4.736 8.458 1.00 98.06 95 ALA A O 1
ATOM 738 N N . ALA A 1 96 ? -6.853 3.734 7.203 1.00 98.12 96 ALA A N 1
ATOM 739 C CA . ALA A 1 96 ? -7.778 2.909 6.438 1.00 98.12 96 ALA A CA 1
ATOM 740 C C . ALA A 1 96 ? -8.577 1.953 7.344 1.00 98.12 96 ALA A C 1
ATOM 742 O O . ALA A 1 96 ? -9.802 1.862 7.233 1.00 98.12 96 ALA A O 1
ATOM 743 N N . CYS A 1 97 ? -7.909 1.304 8.302 1.00 97.56 97 CYS A N 1
ATOM 744 C CA . CYS A 1 97 ? -8.553 0.439 9.289 1.00 97.56 97 CYS A CA 1
ATOM 745 C C . CYS A 1 97 ? -9.517 1.216 10.201 1.00 97.56 97 CYS A C 1
ATOM 747 O O . CYS A 1 97 ? -10.634 0.769 10.447 1.00 97.56 97 CYS A O 1
ATOM 749 N N . GLU A 1 98 ? -9.140 2.403 10.676 1.00 97.19 98 GLU A N 1
ATOM 750 C CA . GLU A 1 98 ? -9.997 3.244 11.519 1.00 97.19 98 GLU A CA 1
ATOM 751 C C . GLU A 1 98 ? -11.222 3.777 10.763 1.00 97.19 98 GLU A C 1
ATOM 753 O O . GLU A 1 98 ? -12.316 3.803 11.329 1.00 97.19 98 GLU A O 1
ATOM 758 N N . ILE A 1 99 ? -11.076 4.146 9.484 1.00 97.81 99 ILE A N 1
ATOM 759 C CA . ILE A 1 99 ? -12.200 4.521 8.608 1.00 97.81 99 ILE A CA 1
ATOM 760 C C . ILE A 1 99 ? -13.225 3.382 8.556 1.00 97.81 99 ILE A C 1
ATOM 762 O O . ILE A 1 99 ? -14.424 3.620 8.724 1.00 97.81 99 ILE A O 1
ATOM 766 N N . VAL A 1 100 ? -12.751 2.145 8.375 1.00 96.44 100 VAL A N 1
ATOM 767 C CA . VAL A 1 100 ? -13.594 0.942 8.362 1.00 96.44 100 VAL A CA 1
ATOM 768 C C . VAL A 1 100 ? -14.221 0.681 9.726 1.00 96.44 100 VAL A C 1
ATOM 770 O O . VAL A 1 100 ? -15.438 0.567 9.818 1.00 96.44 100 VAL A O 1
ATOM 773 N N . ARG A 1 101 ? -13.424 0.627 10.800 1.00 95.19 101 ARG A N 1
ATOM 774 C CA . ARG A 1 101 ? -13.901 0.293 12.154 1.00 95.19 101 ARG A CA 1
ATOM 775 C C . ARG A 1 101 ? -14.957 1.262 12.671 1.00 95.19 101 ARG A C 1
ATOM 777 O O . ARG A 1 101 ? -15.817 0.862 13.446 1.00 95.19 101 ARG A O 1
ATOM 784 N N . ARG A 1 102 ? -14.895 2.527 12.253 1.00 94.94 102 ARG A N 1
ATOM 785 C CA . ARG A 1 102 ? -15.883 3.564 12.593 1.00 94.94 102 ARG A CA 1
ATOM 786 C C . ARG A 1 102 ? -17.111 3.550 11.676 1.00 94.94 102 ARG A C 1
ATOM 788 O O . ARG A 1 102 ? -17.997 4.385 11.845 1.00 94.94 102 ARG A O 1
ATOM 795 N N . GLY A 1 103 ? -17.149 2.658 10.685 1.00 95.00 103 GLY A N 1
ATOM 796 C CA . GLY A 1 103 ? -18.220 2.568 9.697 1.00 95.00 103 GLY A CA 1
ATOM 797 C C . GLY A 1 103 ? -18.412 3.870 8.921 1.00 95.00 103 GLY A C 1
ATOM 798 O O . GLY A 1 103 ? -19.546 4.302 8.690 1.00 95.00 103 GLY A O 1
ATOM 799 N N . LEU A 1 104 ? -17.311 4.542 8.564 1.00 96.62 104 LEU A N 1
ATOM 800 C CA . LEU A 1 104 ? -17.377 5.763 7.767 1.00 96.62 104 LEU A CA 1
ATOM 801 C C . LEU A 1 104 ? -17.789 5.455 6.311 1.00 96.62 104 LEU A C 1
ATOM 803 O O . LEU A 1 104 ? -17.559 4.347 5.809 1.00 96.62 104 LEU A O 1
ATOM 807 N N . PRO A 1 105 ? -18.388 6.431 5.600 1.00 96.38 105 PRO A N 1
ATOM 808 C CA . PRO A 1 105 ? -18.811 6.247 4.215 1.00 96.38 105 PRO A CA 1
ATOM 809 C C . PRO A 1 105 ? -17.661 5.838 3.282 1.00 96.38 105 PRO A C 1
ATOM 811 O O . PRO A 1 105 ? -16.538 6.319 3.431 1.00 96.38 105 PRO A O 1
ATOM 814 N N . ALA A 1 106 ? -17.964 5.035 2.254 1.00 96.56 106 ALA A N 1
ATOM 815 C CA . ALA A 1 106 ? -17.000 4.557 1.252 1.00 96.56 106 ALA A CA 1
ATOM 816 C C . ALA A 1 106 ? -16.139 5.676 0.637 1.00 96.56 106 ALA A C 1
ATOM 818 O O . ALA A 1 106 ? -14.931 5.514 0.479 1.00 96.56 106 ALA A O 1
ATOM 819 N N . LYS A 1 107 ? -16.740 6.849 0.388 1.00 97.06 107 LYS A N 1
ATOM 820 C CA . LYS A 1 107 ? -16.045 8.032 -0.141 1.00 97.06 107 LYS A CA 1
ATOM 821 C C . LYS A 1 107 ? -14.847 8.485 0.699 1.00 97.06 107 LYS A C 1
ATOM 823 O O . LYS A 1 107 ? -13.929 9.069 0.148 1.00 97.06 107 LYS A O 1
ATOM 828 N N . VAL A 1 108 ? -14.836 8.224 2.009 1.00 97.94 108 VAL A N 1
ATOM 829 C CA . VAL A 1 108 ? -13.714 8.601 2.886 1.00 97.94 108 VAL A CA 1
ATOM 830 C C . VAL A 1 108 ? -12.510 7.688 2.643 1.00 97.94 108 VAL A C 1
ATOM 832 O O . VAL A 1 108 ? -11.382 8.166 2.600 1.00 97.94 108 VAL A O 1
ATOM 835 N N . LEU A 1 109 ? -12.744 6.391 2.419 1.00 97.75 109 LEU A N 1
ATOM 836 C CA . LEU A 1 109 ? -11.681 5.455 2.048 1.00 97.75 109 LEU A CA 1
ATOM 837 C C . LEU A 1 109 ? -11.169 5.736 0.628 1.00 97.75 109 LEU A C 1
ATOM 839 O O . LEU A 1 109 ? -9.964 5.753 0.410 1.00 97.75 109 LEU A O 1
ATOM 843 N N . LEU A 1 110 ? -12.069 6.036 -0.316 1.00 97.75 110 LEU A N 1
ATOM 844 C CA . LEU A 1 110 ? -11.685 6.461 -1.668 1.00 97.75 110 LEU A CA 1
ATOM 845 C C . LEU A 1 110 ? -10.896 7.778 -1.657 1.00 97.75 110 LEU A C 1
ATOM 847 O O . LEU A 1 110 ? -9.942 7.923 -2.415 1.00 97.75 110 LEU A O 1
ATOM 851 N N . LEU A 1 111 ? -11.246 8.717 -0.772 1.00 97.75 111 LEU A N 1
ATOM 852 C CA . LEU A 1 111 ? -10.480 9.946 -0.580 1.00 97.75 111 LEU A CA 1
ATOM 853 C C . LEU A 1 111 ? -9.068 9.647 -0.068 1.00 97.75 111 LEU A C 1
ATOM 855 O O . LEU A 1 111 ? -8.123 10.227 -0.586 1.00 97.75 111 LEU A O 1
ATOM 859 N N . LEU A 1 112 ? -8.908 8.734 0.898 1.00 97.06 112 LEU A N 1
ATOM 860 C CA . LEU A 1 112 ? -7.583 8.309 1.362 1.00 97.06 112 LEU A CA 1
ATOM 861 C C . LEU A 1 112 ? -6.752 7.732 0.206 1.00 97.06 112 LEU A C 1
ATOM 863 O O . LEU A 1 112 ? -5.618 8.157 0.011 1.00 97.06 112 LEU A O 1
ATOM 867 N N . VAL A 1 113 ? -7.332 6.824 -0.586 1.00 96.56 113 VAL A N 1
ATOM 868 C CA . VAL A 1 113 ? -6.690 6.252 -1.784 1.00 96.56 113 VAL A CA 1
ATOM 869 C C . VAL A 1 113 ? -6.254 7.356 -2.753 1.00 96.56 113 VAL A C 1
ATOM 871 O O . VAL A 1 113 ? -5.112 7.358 -3.212 1.00 96.56 113 VAL A O 1
ATOM 874 N N . GLY A 1 114 ? -7.136 8.318 -3.034 1.00 96.19 114 GLY A N 1
ATOM 875 C CA . GLY A 1 114 ? -6.844 9.445 -3.920 1.00 96.19 114 GLY A CA 1
ATOM 876 C C . GLY A 1 114 ? -5.736 10.355 -3.387 1.00 96.19 114 GLY A C 1
ATOM 877 O O . GLY A 1 114 ? -4.823 10.696 -4.131 1.00 96.19 114 GLY A O 1
ATOM 878 N N . VAL A 1 115 ? -5.768 10.705 -2.097 1.00 95.62 115 VAL A N 1
ATOM 879 C CA . VAL A 1 115 ? -4.735 11.536 -1.453 1.00 95.62 115 VAL A CA 1
ATOM 880 C C . VAL A 1 115 ? -3.375 10.855 -1.516 1.00 95.62 115 VAL A C 1
ATOM 882 O O . VAL A 1 115 ? -2.408 11.488 -1.927 1.00 95.62 115 VAL A O 1
ATOM 885 N N . VAL A 1 116 ? -3.299 9.570 -1.163 1.00 94.62 116 VAL A N 1
ATOM 886 C CA . VAL A 1 116 ? -2.049 8.807 -1.264 1.00 94.62 116 VAL A CA 1
ATOM 887 C C . VAL A 1 116 ? -1.541 8.811 -2.702 1.00 94.62 116 VAL A C 1
ATOM 889 O O . VAL A 1 116 ? -0.387 9.147 -2.925 1.00 94.62 116 VAL A O 1
ATOM 892 N N . THR A 1 117 ? -2.407 8.508 -3.672 1.00 92.31 117 THR A N 1
ATOM 893 C CA . THR A 1 117 ? -2.042 8.480 -5.097 1.00 92.31 117 THR A CA 1
ATOM 894 C C . THR A 1 117 ? -1.446 9.812 -5.555 1.00 92.31 117 THR A C 1
ATOM 896 O O . THR A 1 117 ? -0.409 9.841 -6.211 1.00 92.31 117 THR A O 1
ATOM 899 N N . VAL A 1 118 ? -2.081 10.928 -5.187 1.00 92.62 118 VAL A N 1
ATOM 900 C CA . VAL A 1 118 ? -1.636 12.278 -5.564 1.00 92.62 118 VAL A CA 1
ATOM 901 C C . VAL A 1 118 ? -0.312 12.658 -4.898 1.00 92.62 118 VAL A C 1
ATOM 903 O O . VAL A 1 118 ? 0.463 13.398 -5.496 1.00 92.62 118 VAL A O 1
ATOM 906 N N . LEU A 1 119 ? -0.047 12.180 -3.679 1.00 91.50 119 LEU A N 1
ATOM 907 C CA . LEU A 1 119 ? 1.192 12.474 -2.954 1.00 91.50 119 LEU A CA 1
ATOM 908 C C . LEU A 1 119 ? 2.367 11.592 -3.396 1.00 91.50 119 LEU A C 1
ATOM 910 O O . LEU A 1 119 ? 3.483 12.092 -3.504 1.00 91.50 119 LEU A O 1
ATOM 914 N N . GLU A 1 120 ? 2.120 10.311 -3.662 1.00 88.88 120 GLU A N 1
ATOM 915 C CA . GLU A 1 120 ? 3.137 9.356 -4.122 1.00 88.88 120 GLU A CA 1
ATOM 916 C C . GLU A 1 120 ? 3.588 9.645 -5.554 1.00 88.88 120 GLU A C 1
ATOM 918 O O . GLU A 1 120 ? 4.778 9.611 -5.853 1.00 88.88 120 GLU A O 1
ATOM 923 N N . LEU A 1 121 ? 2.660 10.002 -6.446 1.00 89.38 121 LEU A N 1
ATOM 924 C CA . LEU A 1 121 ? 2.968 10.148 -7.867 1.00 89.38 121 LEU A CA 1
ATOM 925 C C . LEU A 1 121 ? 4.126 11.129 -8.165 1.00 89.38 121 LEU A C 1
ATOM 927 O O . LEU A 1 121 ? 5.039 10.756 -8.905 1.00 89.38 121 LEU A O 1
ATOM 931 N N . PRO A 1 122 ? 4.172 12.348 -7.591 1.00 89.44 122 PRO A N 1
ATOM 932 C CA . PRO A 1 122 ? 5.320 13.233 -7.755 1.00 89.44 122 PRO A CA 1
ATOM 933 C C . PRO A 1 122 ? 6.627 12.639 -7.222 1.00 89.44 122 PRO A C 1
ATOM 935 O O . PRO A 1 122 ? 7.677 12.861 -7.823 1.00 89.44 122 PRO A O 1
ATOM 938 N N . LEU A 1 123 ? 6.584 11.887 -6.116 1.00 87.69 123 LEU A N 1
ATOM 939 C CA . LEU A 1 123 ? 7.774 11.257 -5.540 1.00 87.69 123 LEU A CA 1
ATOM 940 C C . LEU A 1 123 ? 8.324 10.175 -6.469 1.00 87.69 123 LEU A C 1
ATOM 942 O O . LEU A 1 123 ? 9.534 10.125 -6.686 1.00 87.69 123 LEU A O 1
ATOM 946 N N . GLU A 1 124 ? 7.456 9.375 -7.087 1.00 88.31 124 GLU A N 1
ATOM 947 C CA . GLU A 1 124 ? 7.873 8.374 -8.070 1.00 88.31 124 GLU A CA 1
ATOM 948 C C . GLU A 1 124 ? 8.365 8.983 -9.380 1.00 88.31 124 GLU A C 1
ATOM 950 O O . GLU A 1 124 ? 9.336 8.492 -9.957 1.00 88.31 124 GLU A O 1
ATOM 955 N N . MET A 1 125 ? 7.740 10.066 -9.850 1.00 90.06 125 MET A N 1
ATOM 956 C CA . MET A 1 125 ? 8.215 10.798 -11.027 1.00 90.06 125 MET A CA 1
ATOM 957 C C . MET A 1 125 ? 9.607 11.381 -10.779 1.00 90.06 125 MET A C 1
ATOM 959 O O . MET A 1 125 ? 10.486 11.253 -11.630 1.00 90.06 125 MET A O 1
ATOM 963 N N . LEU A 1 126 ? 9.843 11.969 -9.600 1.00 88.19 126 LEU A N 1
ATOM 964 C CA . LEU A 1 126 ? 11.169 12.441 -9.194 1.00 88.19 126 LEU A CA 1
ATOM 965 C C . LEU A 1 126 ? 12.156 11.277 -9.074 1.00 88.19 126 LEU A C 1
ATOM 967 O O . LEU A 1 126 ? 13.269 11.364 -9.590 1.00 88.19 126 LEU A O 1
ATOM 971 N N . GLY A 1 127 ? 11.741 10.177 -8.446 1.00 87.25 127 GLY A N 1
ATOM 972 C CA . GLY A 1 127 ? 12.548 8.970 -8.324 1.00 87.25 127 GLY A CA 1
ATOM 973 C C . GLY A 1 127 ? 12.945 8.398 -9.683 1.00 87.25 127 GLY A C 1
ATOM 974 O O . GLY A 1 127 ? 14.104 8.054 -9.877 1.00 87.25 127 GLY A O 1
ATOM 975 N N . SER A 1 128 ? 12.026 8.375 -10.644 1.00 87.69 128 SER A N 1
ATOM 976 C CA . SER A 1 128 ? 12.290 7.919 -12.011 1.00 87.69 128 SER A CA 1
ATOM 977 C C . SER A 1 128 ? 13.200 8.896 -12.758 1.00 87.69 128 SER A C 1
ATOM 979 O O . SER A 1 128 ? 14.151 8.481 -13.413 1.00 87.69 128 SER A O 1
ATOM 981 N N . HIS A 1 129 ? 12.965 10.206 -12.617 1.00 87.81 129 HIS A N 1
ATOM 982 C CA . HIS A 1 129 ? 13.767 11.251 -13.256 1.00 87.81 129 HIS A CA 1
ATOM 983 C C . HIS A 1 129 ? 15.230 11.249 -12.792 1.00 87.81 129 HIS A C 1
ATOM 985 O O . HIS A 1 129 ? 16.137 11.391 -13.609 1.00 87.81 129 HIS A O 1
ATOM 991 N N . PHE A 1 130 ? 15.469 11.063 -11.490 1.00 86.88 130 PHE A N 1
ATOM 992 C CA . PHE A 1 130 ? 16.816 10.978 -10.916 1.00 86.88 130 PHE A CA 1
ATOM 993 C C . PHE A 1 130 ? 17.382 9.551 -10.885 1.00 86.88 130 PHE A C 1
ATOM 995 O O . PHE A 1 130 ? 18.455 9.327 -10.315 1.00 86.88 130 PHE A O 1
ATOM 1002 N N . CYS A 1 131 ? 16.681 8.588 -11.491 1.00 86.62 131 CYS A N 1
ATOM 1003 C CA . CYS A 1 131 ? 17.034 7.172 -11.495 1.00 86.62 131 CYS A CA 1
ATOM 1004 C C . CYS A 1 131 ? 17.277 6.617 -10.081 1.00 86.62 131 CYS A C 1
ATOM 1006 O O . CYS A 1 131 ? 18.213 5.857 -9.870 1.00 86.62 131 CYS A O 1
ATOM 1008 N N . TRP A 1 132 ? 16.506 7.040 -9.083 1.00 86.94 132 TRP A N 1
ATOM 1009 C CA . TRP A 1 132 ? 16.496 6.438 -7.745 1.00 86.94 132 TRP A CA 1
ATOM 1010 C C . TRP A 1 132 ? 15.632 5.183 -7.688 1.00 86.94 132 TRP A C 1
ATOM 1012 O O . TRP A 1 132 ? 15.882 4.326 -6.852 1.00 86.94 132 TRP A O 1
ATOM 1022 N N . ILE A 1 133 ? 14.647 5.083 -8.576 1.00 87.81 133 ILE A N 1
ATOM 1023 C CA . ILE A 1 133 ? 13.859 3.885 -8.855 1.00 87.81 133 ILE A CA 1
ATOM 1024 C C . ILE A 1 133 ? 13.766 3.743 -10.373 1.00 87.81 133 ILE A C 1
ATOM 1026 O O . ILE A 1 133 ? 13.642 4.740 -11.086 1.00 87.81 133 ILE A O 1
ATOM 1030 N N . ILE A 1 134 ? 13.884 2.519 -10.876 1.00 87.38 134 ILE A N 1
ATOM 1031 C CA . ILE A 1 134 ? 13.840 2.230 -12.307 1.00 87.38 134 ILE A CA 1
ATOM 1032 C C . ILE A 1 134 ? 12.732 1.219 -12.563 1.00 87.38 134 ILE A C 1
ATOM 1034 O O . ILE A 1 134 ? 12.764 0.104 -12.049 1.00 87.38 134 ILE A O 1
ATOM 1038 N N . TYR A 1 135 ? 11.781 1.610 -13.404 1.00 87.00 135 TYR A N 1
ATOM 1039 C CA . TYR A 1 135 ? 10.721 0.741 -13.897 1.00 87.00 135 TYR A CA 1
ATOM 1040 C C . TYR A 1 135 ? 11.194 -0.071 -15.103 1.00 87.00 135 TYR A C 1
ATOM 1042 O O . TYR A 1 135 ? 11.825 0.459 -16.021 1.00 87.00 135 TYR A O 1
ATOM 1050 N N . TYR A 1 136 ? 10.887 -1.367 -15.121 1.00 84.75 136 TYR A N 1
ATOM 1051 C CA . TYR A 1 136 ? 11.325 -2.250 -16.199 1.00 84.75 136 TYR A CA 1
ATOM 1052 C C . TYR A 1 136 ? 10.508 -2.054 -17.474 1.00 84.75 136 TYR A C 1
ATOM 1054 O O . TYR A 1 136 ? 9.292 -2.204 -17.442 1.00 84.75 136 TYR A O 1
ATOM 1062 N N . GLY A 1 137 ? 11.189 -1.796 -18.601 1.00 70.38 137 GLY A N 1
ATOM 1063 C CA . GLY A 1 137 ? 10.736 -2.071 -19.978 1.00 70.38 137 GLY A CA 1
ATOM 1064 C C . GLY A 1 137 ? 9.339 -1.586 -20.386 1.00 70.38 137 GLY A C 1
ATOM 1065 O O . GLY A 1 137 ? 8.813 -2.044 -21.397 1.00 70.38 137 GLY A O 1
ATOM 1066 N N . ASN A 1 138 ? 8.713 -0.706 -19.606 1.00 70.44 138 ASN A N 1
ATOM 1067 C CA . ASN A 1 138 ? 7.293 -0.440 -19.727 1.00 70.44 138 ASN A CA 1
ATOM 1068 C C . ASN A 1 138 ? 7.037 0.664 -20.754 1.00 70.44 138 ASN A C 1
ATOM 1070 O O . ASN A 1 138 ? 7.544 1.779 -20.639 1.00 70.44 138 ASN A O 1
ATOM 1074 N N . HIS A 1 139 ? 6.215 0.355 -21.753 1.00 82.06 139 HIS A N 1
ATOM 1075 C CA . HIS A 1 139 ? 5.773 1.328 -22.749 1.00 82.06 139 HIS A CA 1
ATOM 1076 C C . HIS A 1 139 ? 4.594 2.183 -22.262 1.00 82.06 139 HIS A C 1
ATOM 1078 O O . HIS A 1 139 ? 4.427 3.306 -22.733 1.00 82.06 139 HIS A O 1
ATOM 1084 N N . ALA A 1 140 ? 3.800 1.679 -21.315 1.00 87.81 140 ALA A N 1
ATOM 1085 C CA . ALA A 1 140 ? 2.618 2.332 -20.759 1.00 87.81 140 ALA A CA 1
ATOM 1086 C C . ALA A 1 140 ? 2.979 3.203 -19.547 1.00 87.81 140 ALA A C 1
ATOM 1088 O O . ALA A 1 140 ? 2.589 2.914 -18.412 1.00 87.81 140 ALA A O 1
ATOM 1089 N N . VAL A 1 141 ? 3.767 4.251 -19.786 1.00 87.81 141 VAL A N 1
ATOM 1090 C CA . VAL A 1 141 ? 4.293 5.136 -18.738 1.00 87.81 141 VAL A CA 1
ATOM 1091 C C . VAL A 1 141 ? 3.807 6.574 -18.904 1.00 87.81 141 VAL A C 1
ATOM 1093 O O . VAL A 1 141 ? 3.715 7.099 -20.012 1.00 87.81 141 VAL A O 1
ATOM 1096 N N . LEU A 1 142 ? 3.540 7.234 -17.780 1.00 84.75 142 LEU A N 1
ATOM 1097 C CA . LEU A 1 142 ? 3.303 8.669 -17.673 1.00 84.75 142 LEU A CA 1
ATOM 1098 C C . LEU A 1 142 ? 4.448 9.282 -16.865 1.00 84.75 142 LEU A C 1
ATOM 1100 O O . LEU A 1 142 ? 4.618 8.973 -15.691 1.00 84.75 142 LEU A O 1
ATOM 1104 N N . LEU A 1 143 ? 5.251 10.135 -17.512 1.00 84.25 143 LEU A N 1
ATOM 1105 C CA . LEU A 1 143 ? 6.436 10.776 -16.913 1.00 84.25 143 LEU A CA 1
ATOM 1106 C C . LEU A 1 143 ? 7.390 9.779 -16.220 1.00 84.25 143 LEU A C 1
ATOM 1108 O O . LEU A 1 143 ? 7.917 10.045 -15.145 1.00 84.25 143 LEU A O 1
ATOM 1112 N N . GLY A 1 144 ? 7.603 8.619 -16.849 1.00 83.25 144 GLY A N 1
ATOM 1113 C CA . GLY A 1 144 ? 8.493 7.565 -16.347 1.00 83.25 144 GLY A CA 1
ATOM 1114 C C . GLY A 1 144 ? 7.837 6.564 -15.392 1.00 83.25 144 GLY A C 1
ATOM 1115 O O . GLY A 1 144 ? 8.451 5.544 -15.097 1.00 83.25 144 GLY A O 1
ATOM 1116 N N . VAL A 1 145 ? 6.590 6.801 -14.974 1.00 88.56 145 VAL A N 1
ATOM 1117 C CA . VAL A 1 145 ? 5.861 5.946 -14.028 1.00 88.56 145 VAL A CA 1
ATOM 1118 C C . VAL A 1 145 ? 4.799 5.110 -14.756 1.00 88.56 145 VAL A C 1
ATOM 1120 O O . VAL A 1 145 ? 4.005 5.671 -15.515 1.00 88.56 145 VAL A O 1
ATOM 1123 N N . PRO A 1 146 ? 4.738 3.782 -14.556 1.00 91.19 146 PRO A N 1
ATOM 1124 C CA . PRO A 1 146 ? 3.687 2.930 -15.102 1.00 91.19 146 PRO A CA 1
ATOM 1125 C C . PRO A 1 146 ? 2.270 3.396 -14.769 1.00 91.19 146 PRO A C 1
ATOM 1127 O O . PRO A 1 146 ? 1.932 3.637 -13.616 1.00 91.19 146 PRO A O 1
ATOM 1130 N N . ILE A 1 147 ? 1.373 3.419 -15.754 1.00 91.75 147 ILE A N 1
ATOM 1131 C CA . ILE A 1 147 ? -0.013 3.858 -15.512 1.00 91.75 147 ILE A CA 1
ATOM 1132 C C . ILE A 1 147 ? -0.789 2.964 -14.534 1.00 91.75 147 ILE A C 1
ATOM 1134 O O . ILE A 1 147 ? -1.759 3.413 -13.921 1.00 91.75 147 ILE A O 1
ATOM 1138 N N . TYR A 1 148 ? -0.394 1.697 -14.384 1.00 90.19 148 TYR A N 1
ATOM 1139 C CA . TYR A 1 148 ? -1.023 0.795 -13.421 1.00 90.19 148 TYR A CA 1
ATOM 1140 C C . TYR A 1 148 ? -0.563 1.086 -11.987 1.00 90.19 148 TYR A C 1
ATOM 1142 O O . TYR A 1 148 ? -1.379 0.953 -11.072 1.00 90.19 148 TYR A O 1
ATOM 1150 N N . SER A 1 149 ? 0.684 1.542 -11.778 1.00 88.94 149 SER A N 1
ATOM 1151 C CA . SER A 1 149 ? 1.214 1.807 -10.431 1.00 88.94 149 SER A CA 1
ATOM 1152 C C . SER A 1 149 ? 0.503 2.988 -9.770 1.00 88.94 149 SER A C 1
ATOM 1154 O O . SER A 1 149 ? 0.285 2.976 -8.561 1.00 88.94 149 SER A O 1
ATOM 1156 N N . LEU A 1 150 ? 0.009 3.934 -10.581 1.00 86.12 150 LEU A N 1
ATOM 1157 C CA . LEU A 1 150 ? -0.815 5.065 -10.137 1.00 86.12 150 LEU A CA 1
ATOM 1158 C C . LEU A 1 150 ? -1.992 4.610 -9.272 1.00 86.12 150 LEU A C 1
ATOM 1160 O O . LEU A 1 150 ? -2.240 5.149 -8.200 1.00 86.12 150 LEU A O 1
ATOM 1164 N N . VAL A 1 151 ? -2.722 3.596 -9.735 1.00 90.56 151 VAL A N 1
ATOM 1165 C CA . VAL A 1 151 ? -3.873 3.065 -8.999 1.00 90.56 151 VAL A CA 1
ATOM 1166 C C . VAL A 1 151 ? -3.416 2.066 -7.943 1.00 90.56 151 VAL A C 1
ATOM 1168 O O . VAL A 1 151 ? -4.016 1.996 -6.874 1.00 90.56 151 VAL A O 1
ATOM 1171 N N . GLN A 1 152 ? -2.353 1.312 -8.215 1.00 91.25 152 GLN A N 1
ATOM 1172 C CA . GLN A 1 152 ? -1.851 0.265 -7.333 1.00 91.25 152 GLN A CA 1
ATOM 1173 C C . GLN A 1 152 ? -1.367 0.816 -5.979 1.00 91.25 152 GLN A C 1
ATOM 1175 O O . GLN A 1 152 ? -1.763 0.303 -4.930 1.00 91.25 152 GLN A O 1
ATOM 1180 N N . ASN A 1 153 ? -0.576 1.890 -5.982 1.00 89.31 153 ASN A N 1
ATOM 1181 C CA . ASN A 1 153 ? 0.064 2.422 -4.774 1.00 89.31 153 ASN A CA 1
ATOM 1182 C C . ASN A 1 153 ? -0.936 3.029 -3.791 1.00 89.31 153 ASN A C 1
ATOM 1184 O O . ASN A 1 153 ? -0.881 2.766 -2.592 1.00 89.31 153 ASN A O 1
ATOM 1188 N N . GLY A 1 154 ? -1.896 3.815 -4.283 1.00 91.50 154 GLY A N 1
ATOM 1189 C CA . GLY A 1 154 ? -2.999 4.283 -3.445 1.00 91.50 154 GLY A CA 1
ATOM 1190 C C . GLY A 1 154 ? -3.981 3.160 -3.121 1.00 91.50 154 GLY A C 1
ATOM 1191 O O . GLY A 1 154 ? -4.445 3.021 -1.988 1.00 91.50 154 GLY A O 1
ATOM 1192 N N . GLY A 1 155 ? -4.295 2.340 -4.124 1.00 95.44 155 GLY A N 1
ATOM 1193 C CA . GLY A 1 155 ? -5.298 1.285 -4.065 1.00 95.44 155 GLY A CA 1
ATOM 1194 C C . GLY A 1 155 ? -4.986 0.188 -3.056 1.00 95.44 155 GLY A C 1
ATOM 1195 O O . GLY A 1 155 ? -5.914 -0.339 -2.437 1.00 95.44 155 GLY A O 1
ATOM 1196 N N . MET A 1 156 ? -3.705 -0.100 -2.800 1.00 95.81 156 MET A N 1
ATOM 1197 C CA . MET A 1 156 ? -3.318 -1.102 -1.806 1.00 95.81 156 MET A CA 1
ATOM 1198 C C . MET A 1 156 ? -3.903 -0.799 -0.423 1.00 95.81 156 MET A C 1
ATOM 1200 O O . MET A 1 156 ? -4.210 -1.726 0.317 1.00 95.81 156 MET A O 1
ATOM 1204 N N . PHE A 1 157 ? -4.144 0.470 -0.074 1.00 97.69 157 PHE A N 1
ATOM 1205 C CA . PHE A 1 157 ? -4.737 0.819 1.218 1.00 97.69 157 PHE A CA 1
ATOM 1206 C C . PHE A 1 157 ? -6.226 0.476 1.319 1.00 97.69 157 PHE A C 1
ATOM 1208 O O . PHE A 1 157 ? -6.705 0.198 2.417 1.00 97.69 157 PHE A O 1
ATOM 1215 N N . ALA A 1 158 ? -6.953 0.402 0.200 1.00 97.94 158 ALA A N 1
ATOM 1216 C CA . ALA A 1 158 ? -8.295 -0.180 0.184 1.00 97.94 158 ALA A CA 1
ATOM 1217 C C . ALA A 1 158 ? -8.252 -1.703 0.388 1.00 97.94 158 ALA A C 1
ATOM 1219 O O . ALA A 1 158 ? -9.082 -2.247 1.120 1.00 97.94 158 ALA A O 1
ATOM 1220 N N . VAL A 1 159 ? -7.260 -2.380 -0.200 1.00 98.19 159 VAL A N 1
ATOM 1221 C CA . VAL A 1 159 ? -7.034 -3.822 0.002 1.00 98.19 159 VAL A CA 1
ATOM 1222 C C . VAL A 1 159 ? -6.648 -4.104 1.456 1.00 98.19 159 VAL A C 1
ATOM 1224 O O . VAL A 1 159 ? -7.254 -4.960 2.096 1.00 98.19 159 VAL A O 1
ATOM 1227 N N . ILE A 1 160 ? -5.720 -3.329 2.025 1.00 98.19 160 ILE A N 1
ATOM 1228 C CA . ILE A 1 160 ? -5.337 -3.402 3.441 1.00 98.19 160 ILE A CA 1
ATOM 1229 C C . ILE A 1 160 ? -6.552 -3.150 4.338 1.00 98.19 160 ILE A C 1
ATOM 1231 O O . ILE A 1 160 ? -6.754 -3.890 5.297 1.00 98.19 160 ILE A O 1
ATOM 1235 N N . ALA A 1 161 ? -7.395 -2.159 4.029 1.00 98.12 161 ALA A N 1
ATOM 1236 C CA . ALA A 1 161 ? -8.620 -1.902 4.788 1.00 98.12 161 ALA A CA 1
ATOM 1237 C C . ALA A 1 161 ? -9.557 -3.115 4.796 1.00 98.12 161 ALA A C 1
ATOM 1239 O O . ALA A 1 161 ? -10.098 -3.469 5.843 1.00 98.12 161 ALA A O 1
ATOM 1240 N N . TRP A 1 162 ? -9.733 -3.762 3.642 1.00 98.31 162 TRP A N 1
ATOM 1241 C CA . TRP A 1 162 ? -10.550 -4.963 3.508 1.00 98.31 162 TRP A CA 1
ATOM 1242 C C . TRP A 1 162 ? -9.971 -6.148 4.294 1.00 98.31 162 TRP A C 1
ATOM 1244 O O . TRP A 1 162 ? -10.679 -6.754 5.102 1.00 98.31 162 TRP A O 1
ATOM 1254 N N . VAL A 1 163 ? -8.673 -6.421 4.133 1.00 98.00 163 VAL A N 1
ATOM 1255 C CA . VAL A 1 163 ? -7.961 -7.496 4.841 1.00 98.00 163 VAL A CA 1
ATOM 1256 C C . VAL A 1 163 ? -7.997 -7.276 6.353 1.00 98.00 163 VAL A C 1
ATOM 1258 O O . VAL A 1 163 ? -8.358 -8.184 7.101 1.00 98.00 163 VAL A O 1
ATOM 1261 N N . LEU A 1 164 ? -7.678 -6.068 6.825 1.00 97.81 164 LEU A N 1
ATOM 1262 C CA . LEU A 1 164 ? -7.724 -5.738 8.249 1.00 97.81 164 LEU A CA 1
ATOM 1263 C C . LEU A 1 164 ? -9.156 -5.736 8.788 1.00 97.81 164 LEU A C 1
ATOM 1265 O O . LEU A 1 164 ? -9.369 -6.193 9.907 1.00 97.81 164 LEU A O 1
ATOM 1269 N N . GLY A 1 165 ? -10.144 -5.296 8.007 1.00 96.62 165 GLY A N 1
ATOM 1270 C CA . GLY A 1 165 ? -11.557 -5.390 8.378 1.00 96.62 165 GLY A CA 1
ATOM 1271 C C . GLY A 1 165 ? -11.987 -6.832 8.655 1.00 96.62 165 GLY A C 1
ATOM 1272 O O . GLY A 1 165 ? -12.709 -7.091 9.611 1.00 96.62 165 GLY A O 1
ATOM 1273 N N . TRP A 1 166 ? -11.489 -7.793 7.878 1.00 96.56 166 TRP A N 1
ATOM 1274 C CA . TRP A 1 166 ? -11.738 -9.213 8.128 1.00 96.56 166 TRP A CA 1
ATOM 1275 C C . TRP A 1 166 ? -10.898 -9.782 9.287 1.00 96.56 166 TRP A C 1
ATOM 1277 O O . TRP A 1 166 ? -11.389 -10.569 10.100 1.00 96.56 166 TRP A O 1
ATOM 1287 N N . LEU A 1 167 ? -9.629 -9.383 9.388 1.00 96.75 167 LEU A N 1
ATOM 1288 C CA . LEU A 1 167 ? -8.671 -9.947 10.338 1.00 96.75 167 LEU A CA 1
ATOM 1289 C C . LEU A 1 167 ? -8.898 -9.451 11.774 1.00 96.75 167 LEU A C 1
ATOM 1291 O O . LEU A 1 167 ? -8.891 -10.249 12.713 1.00 96.75 167 LEU A O 1
ATOM 1295 N N . MET A 1 168 ? -9.115 -8.148 11.961 1.00 95.56 168 MET A N 1
ATOM 1296 C CA . MET A 1 168 ? -9.122 -7.489 13.273 1.00 95.56 168 MET A CA 1
ATOM 1297 C C . MET A 1 168 ? -10.103 -8.074 14.306 1.00 95.56 168 MET A C 1
ATOM 1299 O O . MET A 1 168 ? -9.714 -8.150 15.473 1.00 95.56 168 MET A O 1
ATOM 1303 N N . PRO A 1 169 ? -11.318 -8.544 13.950 1.00 94.25 169 PRO A N 1
ATOM 1304 C CA . PRO A 1 169 ? -12.208 -9.234 14.894 1.00 94.25 169 PRO A CA 1
ATOM 1305 C C . PRO A 1 169 ? -11.593 -10.477 15.559 1.00 94.25 169 PRO A C 1
ATOM 1307 O O . PRO A 1 169 ? -11.996 -10.865 16.657 1.00 94.25 169 PRO A O 1
ATOM 1310 N N . HIS A 1 170 ? -10.599 -11.091 14.913 1.00 94.75 170 HIS A N 1
ATOM 1311 C CA . HIS A 1 170 ? -9.999 -12.366 15.304 1.00 94.75 170 HIS A CA 1
ATOM 1312 C C . HIS A 1 170 ? -8.630 -12.213 15.991 1.00 94.75 170 HIS A C 1
ATOM 1314 O O . HIS A 1 170 ? -8.070 -13.200 16.492 1.00 94.75 170 HIS A O 1
ATOM 1320 N N . VAL A 1 171 ? -8.090 -10.989 16.034 1.00 95.50 171 VAL A N 1
ATOM 1321 C CA . VAL A 1 171 ? -6.752 -10.680 16.554 1.00 95.50 171 VAL A CA 1
ATOM 1322 C C . VAL A 1 171 ? -6.799 -10.430 18.059 1.00 95.50 171 VAL A C 1
ATOM 1324 O O . VAL A 1 171 ? -7.377 -9.453 18.532 1.00 95.50 171 VAL A O 1
ATOM 1327 N N . ARG A 1 172 ? -6.156 -11.317 18.826 1.00 94.25 172 ARG A N 1
ATOM 1328 C CA . ARG A 1 172 ? -5.932 -11.194 20.275 1.00 94.25 172 ARG A CA 1
ATOM 1329 C C . ARG A 1 172 ? -4.608 -11.860 20.653 1.00 94.25 172 ARG A C 1
ATOM 1331 O O . ARG A 1 172 ? -4.233 -12.863 20.044 1.00 94.25 172 ARG A O 1
ATOM 1338 N N . GLY A 1 173 ? -3.927 -11.334 21.673 1.00 94.25 173 GLY A N 1
ATOM 1339 C CA . GLY A 1 173 ? -2.680 -11.910 22.194 1.00 94.25 173 GLY A CA 1
ATOM 1340 C C . GLY A 1 173 ? -1.618 -12.095 21.105 1.00 94.25 173 GLY A C 1
ATOM 1341 O O . GLY A 1 173 ? -1.341 -11.177 20.341 1.00 94.25 173 GLY A O 1
ATOM 1342 N N . TRP A 1 174 ? -1.056 -13.298 20.993 1.00 94.88 174 TRP A N 1
ATOM 1343 C CA . TRP A 1 174 ? 0.002 -13.596 20.022 1.00 94.88 174 TRP A CA 1
ATOM 1344 C C . TRP A 1 174 ? -0.420 -13.384 18.558 1.00 94.88 174 TRP A C 1
ATOM 1346 O O . TRP A 1 174 ? 0.426 -13.063 17.730 1.00 94.88 174 TRP A O 1
ATOM 1356 N N . ARG A 1 175 ? -1.721 -13.479 18.229 1.00 96.00 175 ARG A N 1
ATOM 1357 C CA . ARG A 1 175 ? -2.233 -13.333 16.849 1.00 96.00 175 ARG A CA 1
ATOM 1358 C C . ARG A 1 175 ? -1.985 -11.955 16.241 1.00 96.00 175 ARG A C 1
ATOM 1360 O O . ARG A 1 175 ? -2.119 -11.795 15.033 1.00 96.00 175 ARG A O 1
ATOM 1367 N N . TRP A 1 176 ? -1.600 -10.970 17.047 1.00 96.31 176 TRP A N 1
ATOM 1368 C CA . TRP A 1 176 ? -1.129 -9.684 16.545 1.00 96.31 176 TRP A CA 1
ATOM 1369 C C . TRP A 1 176 ? 0.059 -9.809 15.577 1.00 96.31 176 TRP A C 1
ATOM 1371 O O . TRP A 1 176 ? 0.172 -8.987 14.673 1.00 96.31 176 TRP A O 1
ATOM 1381 N N . MET A 1 177 ? 0.870 -10.871 15.679 1.00 95.19 177 MET A N 1
ATOM 1382 C CA . MET A 1 177 ? 1.952 -11.146 14.723 1.00 95.19 177 MET A CA 1
ATOM 1383 C C . MET A 1 177 ? 1.465 -11.389 13.283 1.00 95.19 177 MET A C 1
ATOM 1385 O O . MET A 1 177 ? 2.257 -11.303 12.351 1.00 95.19 177 MET A O 1
ATOM 1389 N N . LEU A 1 178 ? 0.171 -11.668 13.079 1.00 97.06 178 LEU A N 1
ATOM 1390 C CA . LEU A 1 178 ? -0.416 -11.837 11.746 1.00 97.06 178 LEU A CA 1
ATOM 1391 C C . LEU A 1 178 ? -0.662 -10.502 11.040 1.00 97.06 178 LEU A C 1
ATOM 1393 O O . LEU A 1 178 ? -0.700 -10.460 9.815 1.00 97.06 178 LEU A O 1
ATOM 1397 N N . VAL A 1 179 ? -0.821 -9.409 11.792 1.00 97.81 179 VAL A N 1
ATOM 1398 C CA . VAL A 1 179 ? -1.068 -8.074 11.235 1.00 97.81 179 VAL A CA 1
ATOM 1399 C C . VAL A 1 179 ? 0.056 -7.615 10.303 1.00 97.81 179 VAL A C 1
ATOM 1401 O O . VAL A 1 179 ? -0.271 -7.248 9.175 1.00 97.81 179 VAL A O 1
ATOM 1404 N N . PRO A 1 180 ? 1.352 -7.641 10.685 1.00 97.75 180 PRO A N 1
ATOM 1405 C CA . PRO A 1 180 ? 2.399 -7.200 9.773 1.00 97.75 180 PRO A CA 1
ATOM 1406 C C . PRO A 1 180 ? 2.451 -8.047 8.498 1.00 97.75 180 PRO A C 1
ATOM 1408 O O . PRO A 1 180 ? 2.623 -7.497 7.415 1.00 97.75 180 PRO A O 1
ATOM 1411 N N . LEU A 1 181 ? 2.243 -9.364 8.615 1.00 97.25 181 LEU A N 1
ATOM 1412 C CA . LEU A 1 181 ? 2.227 -10.287 7.479 1.00 97.25 181 LEU A CA 1
ATOM 1413 C C . LEU A 1 181 ? 1.066 -9.983 6.528 1.00 97.25 181 LEU A C 1
ATOM 1415 O O . LEU A 1 181 ? 1.265 -9.903 5.322 1.00 97.25 181 LEU A O 1
ATOM 1419 N N . ALA A 1 182 ? -0.135 -9.768 7.067 1.00 97.00 182 ALA A N 1
ATOM 1420 C CA . ALA A 1 182 ? -1.322 -9.452 6.282 1.00 97.00 182 ALA A CA 1
ATOM 1421 C C . ALA A 1 182 ? -1.199 -8.100 5.562 1.00 97.00 182 ALA A C 1
ATOM 1423 O O . ALA A 1 182 ? -1.576 -7.986 4.399 1.00 97.00 182 ALA A O 1
ATOM 1424 N N . VAL A 1 183 ? -0.641 -7.090 6.238 1.00 97.38 183 VAL A N 1
ATOM 1425 C CA . VAL A 1 183 ? -0.382 -5.768 5.649 1.00 97.38 183 VAL A CA 1
ATOM 1426 C C . VAL A 1 183 ? 0.669 -5.870 4.543 1.00 97.38 183 VAL A C 1
ATOM 1428 O O . VAL A 1 183 ? 0.436 -5.373 3.447 1.00 97.38 183 VAL A O 1
ATOM 1431 N N . ALA A 1 184 ? 1.781 -6.568 4.786 1.00 95.88 184 ALA A N 1
ATOM 1432 C CA . ALA A 1 184 ? 2.840 -6.744 3.794 1.00 95.88 184 ALA A CA 1
ATOM 1433 C C . ALA A 1 184 ? 2.411 -7.594 2.589 1.00 95.88 184 ALA A C 1
ATOM 1435 O O . ALA A 1 184 ? 2.831 -7.318 1.472 1.00 95.88 184 ALA A O 1
ATOM 1436 N N . ALA A 1 185 ? 1.556 -8.600 2.785 1.00 95.00 185 ALA A N 1
ATOM 1437 C CA . ALA A 1 185 ? 1.068 -9.454 1.703 1.00 95.00 185 ALA A CA 1
ATOM 1438 C C . ALA A 1 185 ? 0.047 -8.756 0.788 1.00 95.00 185 ALA A C 1
ATOM 1440 O O . ALA A 1 185 ? -0.145 -9.195 -0.347 1.00 95.00 185 ALA A O 1
ATOM 1441 N N . ALA A 1 186 ? -0.599 -7.679 1.252 1.00 94.50 186 ALA A N 1
ATOM 1442 C CA . ALA A 1 186 ? -1.662 -7.009 0.510 1.00 94.50 186 ALA A CA 1
ATOM 1443 C C . ALA A 1 186 ? -1.179 -6.458 -0.838 1.00 94.50 186 ALA A C 1
ATOM 1445 O O . ALA A 1 186 ? -1.835 -6.700 -1.849 1.00 94.50 186 ALA A O 1
ATOM 1446 N N . LEU A 1 187 ? -0.032 -5.765 -0.873 1.00 91.69 187 LEU A N 1
ATOM 1447 C CA . LEU A 1 187 ? 0.495 -5.193 -2.115 1.00 91.69 187 LEU A CA 1
ATOM 1448 C C . LEU A 1 187 ? 0.942 -6.275 -3.117 1.00 91.69 187 LEU A C 1
ATOM 1450 O O . LEU A 1 187 ? 0.442 -6.232 -4.237 1.00 91.69 187 LEU A O 1
ATOM 1454 N N . PRO A 1 188 ? 1.790 -7.267 -2.771 1.00 91.62 188 PRO A N 1
ATOM 1455 C CA . PRO A 1 188 ? 2.153 -8.340 -3.697 1.00 91.62 188 PRO A CA 1
ATOM 1456 C C . PRO A 1 188 ? 0.948 -9.115 -4.232 1.00 91.62 188 PRO A C 1
ATOM 1458 O O . PRO A 1 188 ? 0.857 -9.346 -5.434 1.00 91.62 188 PRO A O 1
ATOM 1461 N N . ALA A 1 189 ? -0.000 -9.493 -3.367 1.00 92.88 189 ALA A N 1
ATOM 1462 C CA . ALA A 1 189 ? -1.183 -10.238 -3.795 1.00 92.88 189 ALA A CA 1
ATOM 1463 C C . ALA A 1 189 ? -2.054 -9.408 -4.746 1.00 92.88 189 ALA A C 1
ATOM 1465 O O . ALA A 1 189 ? -2.501 -9.909 -5.776 1.00 92.88 189 ALA A O 1
ATOM 1466 N N . PHE A 1 190 ? -2.252 -8.127 -4.427 1.00 94.31 190 PHE A N 1
ATOM 1467 C CA . PHE A 1 190 ? -2.948 -7.188 -5.296 1.00 94.31 190 PHE A CA 1
ATOM 1468 C C . PHE A 1 190 ? -2.236 -7.06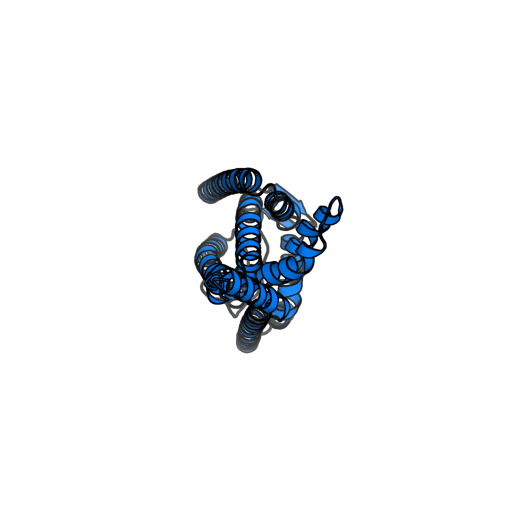2 -6.649 1.00 94.31 190 PHE A C 1
ATOM 1470 O O . PHE A 1 190 ? -2.846 -7.331 -7.678 1.00 94.31 190 PHE A O 1
ATOM 1477 N N . ALA A 1 191 ? -0.933 -6.773 -6.633 1.00 91.25 191 ALA A N 1
ATOM 1478 C CA . ALA A 1 191 ? -0.087 -6.591 -7.808 1.00 91.25 191 ALA A CA 1
ATOM 1479 C C . ALA A 1 191 ? -0.087 -7.801 -8.746 1.00 91.25 191 ALA A C 1
ATOM 1481 O O . ALA A 1 191 ? -0.208 -7.650 -9.958 1.00 91.25 191 ALA A O 1
ATOM 1482 N N . VAL A 1 192 ? 0.051 -9.011 -8.200 1.00 90.12 192 VAL A N 1
ATOM 1483 C CA . VAL A 1 192 ? 0.066 -10.245 -8.994 1.00 90.12 192 VAL A CA 1
ATOM 1484 C C . VAL A 1 192 ? -1.283 -10.475 -9.667 1.00 90.12 192 VAL A C 1
ATOM 1486 O O . VAL A 1 192 ? -1.322 -10.948 -10.793 1.00 90.12 192 VAL A O 1
ATOM 1489 N N . VAL A 1 193 ? -2.398 -10.127 -9.026 1.00 90.69 193 VAL A N 1
ATOM 1490 C CA . VAL A 1 193 ? -3.724 -10.313 -9.631 1.00 90.69 193 VAL A CA 1
ATOM 1491 C C . VAL A 1 193 ? -4.006 -9.257 -10.699 1.00 90.69 193 VAL A C 1
ATOM 1493 O O . VAL A 1 193 ? -4.592 -9.571 -11.734 1.00 90.69 193 VAL A O 1
ATOM 1496 N N . THR A 1 194 ? -3.613 -8.005 -10.466 1.00 94.75 194 THR A N 1
ATOM 1497 C CA . THR A 1 194 ? -4.070 -6.876 -11.288 1.00 94.75 194 THR A CA 1
ATOM 1498 C C . THR A 1 194 ? -3.045 -6.371 -12.287 1.00 94.75 194 THR A C 1
ATOM 1500 O O . THR A 1 194 ? -3.435 -5.892 -13.347 1.00 94.75 194 THR A O 1
ATOM 1503 N N . SER A 1 195 ? -1.752 -6.506 -12.002 1.00 92.69 195 SER A N 1
ATOM 1504 C CA . SER A 1 195 ? -0.665 -5.989 -12.842 1.00 92.69 195 SER A CA 1
ATOM 1505 C C . SER A 1 195 ? 0.011 -7.073 -13.692 1.00 92.69 195 SER A C 1
ATOM 1507 O O . SER A 1 195 ? 0.849 -6.754 -14.534 1.00 92.69 195 SER A O 1
ATOM 1509 N N . TRP A 1 196 ? -0.410 -8.340 -13.567 1.00 91.25 196 TRP A N 1
ATOM 1510 C CA . TRP A 1 196 ? 0.126 -9.459 -14.354 1.00 91.25 196 TRP A CA 1
ATOM 1511 C C . TRP A 1 196 ? 0.135 -9.242 -15.872 1.00 91.25 196 TRP A C 1
ATOM 1513 O O . TRP A 1 196 ? 1.159 -9.543 -16.485 1.00 91.25 196 TRP A O 1
ATOM 1523 N N . PRO A 1 197 ? -0.923 -8.693 -16.512 1.00 93.38 197 PRO A N 1
ATOM 1524 C CA . PRO A 1 197 ? -0.880 -8.440 -17.951 1.00 93.38 197 PRO A CA 1
ATOM 1525 C C . PRO A 1 197 ? 0.285 -7.527 -18.348 1.00 93.38 197 PRO A C 1
ATOM 1527 O O . PRO A 1 197 ? 0.961 -7.792 -19.341 1.00 93.38 197 PRO A O 1
ATOM 1530 N N . ALA A 1 198 ? 0.548 -6.482 -17.556 1.00 93.19 198 ALA A N 1
ATOM 1531 C CA . ALA A 1 198 ? 1.650 -5.559 -17.798 1.00 93.19 198 ALA A CA 1
ATOM 1532 C C . ALA A 1 198 ? 3.008 -6.237 -17.568 1.00 93.19 198 ALA A C 1
ATOM 1534 O O . ALA A 1 198 ? 3.885 -6.122 -18.421 1.00 93.19 198 ALA A O 1
ATOM 1535 N N . TYR A 1 199 ? 3.161 -7.006 -16.486 1.00 91.75 199 TYR A N 1
ATOM 1536 C CA . TYR A 1 199 ? 4.391 -7.761 -16.215 1.00 91.75 199 TYR A CA 1
ATOM 1537 C C . TYR A 1 199 ? 4.707 -8.767 -17.322 1.00 91.75 199 TYR A C 1
ATOM 1539 O O . TYR A 1 199 ? 5.852 -8.861 -17.756 1.00 91.75 199 TYR A O 1
ATOM 1547 N N . LEU A 1 200 ? 3.694 -9.459 -17.851 1.00 92.19 200 LEU A N 1
ATOM 1548 C CA . LEU A 1 200 ? 3.865 -10.380 -18.971 1.00 92.19 200 LEU A CA 1
ATOM 1549 C C . LEU A 1 200 ? 4.299 -9.647 -20.248 1.00 92.19 200 LEU A C 1
ATOM 1551 O O . LEU A 1 200 ? 5.202 -10.106 -20.941 1.00 92.19 200 LEU A O 1
ATOM 1555 N N . ALA A 1 201 ? 3.690 -8.497 -20.554 1.00 93.00 201 ALA A N 1
ATOM 1556 C CA . ALA A 1 201 ? 4.082 -7.690 -21.708 1.00 93.00 201 ALA A CA 1
ATOM 1557 C C . ALA A 1 201 ? 5.535 -7.194 -21.597 1.00 93.00 201 ALA A C 1
ATOM 1559 O O . ALA A 1 201 ? 6.265 -7.229 -22.586 1.00 93.00 201 ALA A O 1
ATOM 1560 N N . ILE A 1 202 ? 5.964 -6.790 -20.397 1.00 91.50 202 ILE A N 1
ATOM 1561 C CA . ILE A 1 202 ? 7.346 -6.379 -20.123 1.00 91.50 202 ILE A CA 1
ATOM 1562 C C . ILE A 1 202 ? 8.302 -7.571 -20.273 1.00 91.50 202 ILE A C 1
ATOM 1564 O O . ILE A 1 202 ? 9.296 -7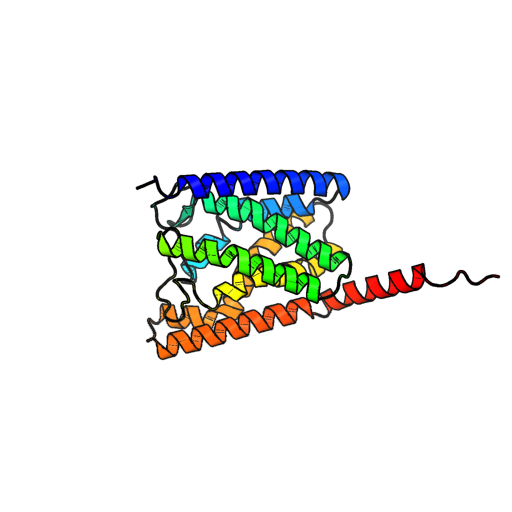.469 -20.990 1.00 91.50 202 ILE A O 1
ATOM 1568 N N . ALA A 1 203 ? 7.985 -8.711 -19.653 1.00 91.19 203 ALA A N 1
ATOM 1569 C CA . ALA A 1 203 ? 8.813 -9.917 -19.689 1.00 91.19 203 ALA A CA 1
ATOM 1570 C C . ALA A 1 203 ? 8.976 -10.491 -21.107 1.00 91.19 203 ALA A C 1
ATOM 1572 O O . ALA A 1 203 ? 10.019 -11.052 -21.433 1.00 91.19 203 ALA A O 1
ATOM 1573 N N . LEU A 1 204 ? 7.963 -10.333 -21.964 1.00 92.19 204 LEU A N 1
ATOM 1574 C CA . LEU A 1 204 ? 8.002 -10.748 -23.369 1.00 92.19 204 LEU A CA 1
ATOM 1575 C C . LEU A 1 204 ? 8.600 -9.687 -24.308 1.00 92.19 204 LEU A C 1
ATOM 1577 O O . LEU A 1 204 ? 8.598 -9.897 -25.520 1.00 92.19 204 LEU A O 1
ATOM 1581 N N . HIS A 1 205 ? 9.082 -8.552 -23.784 1.00 91.00 205 HIS A N 1
ATOM 1582 C CA . HIS A 1 205 ? 9.561 -7.413 -24.576 1.00 91.00 205 HIS A CA 1
ATOM 1583 C C . HIS A 1 205 ? 8.559 -6.981 -25.660 1.00 91.00 205 HIS A C 1
ATOM 1585 O O . HIS A 1 205 ? 8.920 -6.691 -26.804 1.00 91.00 205 HIS A O 1
ATOM 1591 N N . ALA A 1 206 ? 7.271 -6.992 -25.312 1.00 91.31 206 ALA A N 1
ATOM 1592 C CA . ALA A 1 206 ? 6.204 -6.724 -26.256 1.00 91.31 206 ALA A CA 1
ATOM 1593 C C . ALA A 1 206 ? 6.256 -5.270 -26.745 1.00 91.31 206 ALA A C 1
ATOM 1595 O O . ALA A 1 206 ? 6.516 -4.353 -25.973 1.00 91.31 206 ALA A O 1
ATOM 1596 N N . GLY A 1 207 ? 5.960 -5.050 -28.029 1.00 92.50 207 GLY A N 1
ATOM 1597 C CA . GLY A 1 207 ? 6.001 -3.714 -28.620 1.00 92.50 207 GLY A CA 1
ATOM 1598 C C . GLY A 1 207 ? 4.972 -2.733 -28.027 1.00 92.50 207 GLY A C 1
ATOM 1599 O O . GLY A 1 207 ? 4.052 -3.135 -27.305 1.00 92.50 207 GLY A O 1
ATOM 1600 N N . PRO A 1 208 ? 5.050 -1.439 -28.390 1.00 92.56 208 PRO A N 1
ATOM 1601 C CA . PRO A 1 208 ? 4.306 -0.367 -27.725 1.00 92.56 208 PRO A CA 1
ATOM 1602 C C . PRO A 1 208 ? 2.790 -0.574 -27.652 1.00 92.56 208 PRO A C 1
ATOM 1604 O O . PRO A 1 208 ? 2.190 -0.308 -26.616 1.00 92.56 208 PRO A O 1
ATOM 1607 N N . VAL A 1 209 ? 2.165 -1.082 -28.719 1.00 94.31 209 VAL A N 1
ATOM 1608 C CA . VAL A 1 209 ? 0.708 -1.311 -28.768 1.00 94.31 209 VAL A CA 1
ATOM 1609 C C . VAL A 1 209 ? 0.268 -2.334 -27.721 1.00 94.31 209 VAL A C 1
ATOM 1611 O O . VAL A 1 209 ? -0.704 -2.109 -26.997 1.00 94.31 209 VAL A O 1
ATOM 1614 N N . VAL A 1 210 ? 0.997 -3.447 -27.612 1.00 94.56 210 VAL A N 1
ATOM 1615 C CA . VAL A 1 210 ? 0.714 -4.494 -26.623 1.00 94.56 210 VAL A CA 1
ATOM 1616 C C . VAL A 1 210 ? 1.025 -3.980 -25.222 1.00 94.56 210 VAL A C 1
ATOM 1618 O O . VAL A 1 210 ? 0.213 -4.177 -24.325 1.00 94.56 210 VAL A O 1
ATOM 1621 N N . GLY A 1 211 ? 2.134 -3.254 -25.046 1.00 93.56 211 GLY A N 1
ATOM 1622 C CA . GLY A 1 211 ? 2.495 -2.635 -23.770 1.00 93.56 211 GLY A CA 1
ATOM 1623 C C . GLY A 1 211 ? 1.423 -1.676 -23.241 1.00 93.56 211 GLY A C 1
ATOM 1624 O O . GLY A 1 211 ? 0.983 -1.823 -22.104 1.00 93.56 211 GLY A O 1
ATOM 1625 N N . TRP A 1 212 ? 0.931 -0.748 -24.070 1.00 94.62 212 TRP A N 1
ATOM 1626 C CA . TRP A 1 212 ? -0.158 0.170 -23.701 1.00 94.62 212 TRP A CA 1
ATOM 1627 C C . TRP A 1 212 ? -1.471 -0.551 -23.417 1.00 94.62 212 TRP A C 1
ATOM 1629 O O . TRP A 1 212 ? -2.153 -0.216 -22.450 1.00 94.62 212 TRP A O 1
ATOM 1639 N N . SER A 1 213 ? -1.807 -1.563 -24.218 1.00 95.25 213 SER A N 1
ATOM 1640 C CA . SER A 1 213 ? -3.027 -2.353 -24.019 1.00 95.25 213 SER A CA 1
ATOM 1641 C C . SER A 1 213 ? -2.978 -3.123 -22.697 1.00 95.25 213 SER A C 1
ATOM 1643 O O . SER A 1 213 ? -3.914 -3.057 -21.903 1.00 95.25 213 SER A O 1
ATOM 1645 N N . ALA A 1 214 ? -1.860 -3.797 -22.421 1.00 95.44 214 ALA A N 1
ATOM 1646 C CA . ALA A 1 214 ? -1.623 -4.514 -21.175 1.00 95.44 214 ALA A CA 1
ATOM 1647 C C . ALA A 1 214 ? -1.602 -3.574 -19.960 1.00 95.44 214 ALA A C 1
ATOM 1649 O O . ALA A 1 214 ? -2.207 -3.888 -18.937 1.00 95.44 214 ALA A O 1
ATOM 1650 N N . GLY A 1 215 ? -0.970 -2.403 -20.089 1.00 94.44 215 GLY A N 1
ATOM 1651 C CA . GLY A 1 215 ? -0.977 -1.359 -19.067 1.00 94.44 215 GLY A CA 1
ATOM 1652 C C . GLY A 1 215 ? -2.385 -0.850 -18.761 1.00 94.44 215 GLY A C 1
ATOM 1653 O O . GLY A 1 215 ? -2.762 -0.777 -17.598 1.00 94.44 215 GLY A O 1
ATOM 1654 N N . ALA A 1 216 ? -3.194 -0.568 -19.786 1.00 95.62 216 ALA A N 1
ATOM 1655 C CA . ALA A 1 216 ? -4.570 -0.104 -19.612 1.00 95.62 216 ALA A CA 1
ATOM 1656 C C . ALA A 1 216 ? -5.461 -1.169 -18.953 1.00 95.62 216 ALA A C 1
ATOM 1658 O O . ALA A 1 216 ? -6.230 -0.852 -18.043 1.00 95.62 216 ALA A O 1
ATOM 1659 N N . ILE A 1 217 ? -5.322 -2.436 -19.364 1.00 96.75 217 ILE A N 1
ATOM 1660 C CA . ILE A 1 217 ? -6.004 -3.570 -18.724 1.00 96.75 217 ILE A CA 1
ATOM 1661 C C . ILE A 1 217 ? -5.583 -3.667 -17.255 1.00 96.75 217 ILE A C 1
ATOM 1663 O O . ILE A 1 217 ? -6.444 -3.763 -16.383 1.00 96.75 217 ILE A O 1
ATOM 1667 N N . ALA A 1 218 ? -4.283 -3.586 -16.964 1.00 96.12 218 ALA A N 1
ATOM 1668 C CA . ALA A 1 218 ? -3.777 -3.634 -15.599 1.00 96.12 218 ALA A CA 1
ATOM 1669 C C . ALA A 1 218 ? -4.316 -2.481 -14.738 1.00 96.12 218 ALA A C 1
ATOM 1671 O O . ALA A 1 218 ? -4.776 -2.706 -13.619 1.00 96.12 218 ALA A O 1
ATOM 1672 N N . THR A 1 219 ? -4.341 -1.250 -15.255 1.00 95.94 219 THR A N 1
ATOM 1673 C CA . THR A 1 219 ? -4.939 -0.097 -14.565 1.00 95.94 219 THR A CA 1
ATOM 1674 C C . THR A 1 219 ? -6.426 -0.322 -14.278 1.00 95.94 219 THR A C 1
ATOM 1676 O O . THR A 1 219 ? -6.883 -0.064 -13.163 1.00 95.94 219 THR A O 1
ATOM 1679 N N . ALA A 1 220 ? -7.182 -0.844 -15.249 1.00 97.19 220 ALA A N 1
ATOM 1680 C CA . ALA A 1 220 ? -8.601 -1.139 -15.078 1.00 97.19 220 ALA A CA 1
ATOM 1681 C C . ALA A 1 220 ? -8.842 -2.234 -14.023 1.00 97.19 220 ALA A C 1
ATOM 1683 O O . ALA A 1 220 ? -9.723 -2.081 -13.177 1.00 97.19 220 ALA A O 1
ATOM 1684 N N . LEU A 1 221 ? -8.034 -3.300 -14.022 1.00 97.62 221 LEU A N 1
ATOM 1685 C CA . LEU A 1 221 ? -8.093 -4.362 -13.012 1.00 97.62 221 LEU A CA 1
ATOM 1686 C C . LEU A 1 221 ? -7.754 -3.835 -11.614 1.00 97.62 221 LEU A C 1
ATOM 1688 O O . LEU A 1 221 ? -8.459 -4.154 -10.655 1.00 97.62 221 LEU A O 1
ATOM 1692 N N . ASN A 1 222 ? -6.725 -2.989 -11.498 1.00 97.19 222 ASN A N 1
ATOM 1693 C CA . ASN A 1 222 ? -6.371 -2.329 -10.242 1.00 97.19 222 ASN A CA 1
ATOM 1694 C C . ASN A 1 222 ? -7.562 -1.527 -9.698 1.00 97.19 222 ASN A C 1
ATOM 1696 O O . ASN A 1 222 ? -7.952 -1.703 -8.543 1.00 97.19 222 ASN A O 1
ATOM 1700 N N . LEU A 1 223 ? -8.200 -0.711 -10.542 1.00 97.12 223 LEU A N 1
ATOM 1701 C CA . LEU A 1 223 ? -9.370 0.075 -10.151 1.00 97.12 223 LEU A CA 1
ATOM 1702 C C . LEU A 1 223 ? -10.555 -0.814 -9.749 1.00 97.12 223 LEU A C 1
ATOM 1704 O O . LEU A 1 223 ? -11.204 -0.554 -8.735 1.00 97.12 223 LEU A O 1
ATOM 1708 N N . ALA A 1 224 ? -10.823 -1.875 -10.513 1.00 97.56 224 ALA A N 1
ATOM 1709 C CA . ALA A 1 224 ? -11.917 -2.800 -10.241 1.00 97.56 224 ALA A CA 1
ATOM 1710 C C . ALA A 1 224 ? -11.764 -3.485 -8.875 1.00 97.56 224 ALA A C 1
ATOM 1712 O O . ALA A 1 224 ? -12.721 -3.522 -8.101 1.00 97.56 224 ALA A O 1
ATOM 1713 N N . VAL A 1 225 ? -10.562 -3.967 -8.541 1.00 97.88 225 VAL A N 1
ATOM 1714 C CA . VAL A 1 225 ? -10.285 -4.591 -7.237 1.00 97.88 225 VAL A CA 1
ATOM 1715 C C . VAL A 1 225 ? -10.388 -3.576 -6.100 1.00 97.88 225 VAL A C 1
ATOM 1717 O O . VAL A 1 225 ? -10.980 -3.888 -5.070 1.00 97.88 225 VAL A O 1
ATOM 1720 N N . VAL A 1 226 ? -9.895 -2.346 -6.283 1.00 97.69 226 VAL A N 1
ATOM 1721 C CA . VAL A 1 226 ? -10.047 -1.276 -5.281 1.00 97.69 226 VAL A CA 1
ATOM 1722 C C . VAL A 1 226 ? -11.522 -1.013 -4.987 1.00 97.69 226 VAL A C 1
ATOM 1724 O O . VAL A 1 226 ? -11.924 -1.011 -3.822 1.00 97.69 226 VAL A O 1
ATOM 1727 N N . ILE A 1 227 ? -12.343 -0.838 -6.026 1.00 97.75 227 ILE A N 1
ATOM 1728 C CA . ILE A 1 227 ? -13.789 -0.634 -5.881 1.00 97.75 227 ILE A CA 1
ATOM 1729 C C . ILE A 1 227 ? -14.417 -1.844 -5.181 1.00 97.75 227 ILE A C 1
ATOM 1731 O O . ILE A 1 227 ? -15.149 -1.673 -4.206 1.00 97.75 227 ILE A O 1
ATOM 1735 N N . TRP A 1 228 ? -14.084 -3.061 -5.610 1.00 97.88 228 TRP A N 1
ATOM 1736 C CA . TRP A 1 228 ? -14.597 -4.284 -5.000 1.00 97.88 228 TRP A CA 1
ATOM 1737 C C . TRP A 1 228 ? -14.253 -4.387 -3.508 1.00 97.88 228 TRP A C 1
ATOM 1739 O O . TRP A 1 228 ? -15.135 -4.671 -2.703 1.00 97.88 228 TRP A O 1
ATOM 1749 N N . CYS A 1 229 ? -13.017 -4.084 -3.102 1.00 97.94 229 CYS A N 1
ATOM 1750 C CA . CYS A 1 229 ? -12.624 -4.067 -1.692 1.00 97.94 229 CYS A CA 1
ATOM 1751 C C . CYS A 1 229 ? -13.430 -3.031 -0.897 1.00 97.94 229 CYS A C 1
ATOM 1753 O O . CYS A 1 229 ? -13.971 -3.355 0.165 1.00 97.94 229 CYS A O 1
ATOM 1755 N N . VAL A 1 230 ? -13.557 -1.804 -1.420 1.00 97.94 230 VAL A N 1
ATOM 1756 C CA . VAL A 1 230 ? -14.285 -0.695 -0.774 1.00 97.94 230 VAL A CA 1
ATOM 1757 C C . VAL A 1 230 ? -15.764 -1.028 -0.557 1.00 97.94 230 VAL A C 1
ATOM 1759 O O . VAL A 1 230 ? -16.313 -0.686 0.498 1.00 97.94 230 VAL A O 1
ATOM 1762 N N . TYR A 1 231 ? -16.397 -1.687 -1.525 1.00 97.81 231 TYR A N 1
ATOM 1763 C CA . TYR A 1 231 ? -17.808 -2.091 -1.504 1.00 97.81 231 TYR A CA 1
ATOM 1764 C C . TYR A 1 231 ? -18.003 -3.574 -1.163 1.00 97.81 231 TYR A C 1
ATOM 1766 O O . TYR A 1 231 ? -19.048 -4.156 -1.427 1.00 97.81 231 TYR A O 1
ATOM 1774 N N . SER A 1 232 ? -16.997 -4.209 -0.564 1.00 97.81 232 SER A N 1
ATOM 1775 C CA . SER A 1 232 ? -17.102 -5.613 -0.184 1.00 97.81 232 SER A CA 1
ATOM 1776 C C . SER A 1 232 ? -18.132 -5.808 0.939 1.00 97.81 232 SER A C 1
ATOM 1778 O O . SER A 1 232 ? -18.243 -4.949 1.825 1.00 97.81 232 SER A O 1
ATOM 1780 N N . PRO A 1 233 ? -18.797 -6.979 1.008 1.00 96.94 233 PRO A N 1
ATOM 1781 C CA . PRO A 1 233 ? -19.745 -7.284 2.081 1.00 96.94 233 PRO A CA 1
ATOM 1782 C C . PRO A 1 23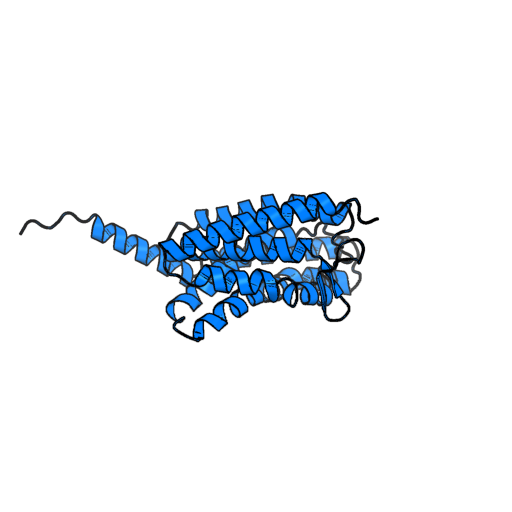3 ? -19.142 -7.119 3.481 1.00 96.94 233 PRO A C 1
ATOM 1784 O O . PRO A 1 233 ? -19.828 -6.721 4.419 1.00 96.94 233 PRO A O 1
ATOM 1787 N N . THR A 1 234 ? -17.841 -7.391 3.629 1.00 95.69 234 THR A N 1
ATOM 1788 C CA . THR A 1 234 ? -17.108 -7.185 4.884 1.00 95.69 234 THR A CA 1
ATOM 1789 C C . THR A 1 234 ? -17.155 -5.724 5.322 1.00 95.69 234 THR A C 1
ATOM 1791 O O . THR A 1 234 ? -17.522 -5.441 6.459 1.00 95.69 234 THR A O 1
ATOM 1794 N N . LEU A 1 235 ? -16.803 -4.786 4.436 1.00 97.00 235 LEU A N 1
ATOM 1795 C CA . LEU A 1 235 ? -16.765 -3.362 4.779 1.00 97.00 235 LEU A CA 1
ATOM 1796 C C . LEU A 1 235 ? -18.164 -2.745 4.855 1.00 97.00 235 LEU A C 1
ATOM 1798 O O . LEU A 1 235 ? -18.387 -1.821 5.638 1.00 97.00 235 LEU A O 1
ATOM 1802 N N . GLU A 1 236 ? -19.117 -3.257 4.079 1.00 96.62 236 GLU A N 1
ATOM 1803 C CA . GLU A 1 236 ? -20.517 -2.840 4.160 1.00 96.62 236 GLU A CA 1
ATOM 1804 C C . GLU A 1 236 ? -21.148 -3.180 5.509 1.00 96.62 236 GLU A C 1
ATOM 1806 O O . GLU A 1 236 ? -21.833 -2.326 6.071 1.00 96.62 236 GLU A O 1
ATOM 1811 N N . ARG A 1 237 ? -20.847 -4.354 6.084 1.00 95.50 237 ARG A N 1
ATOM 1812 C CA . ARG A 1 237 ? -21.303 -4.719 7.437 1.00 95.50 237 ARG A CA 1
ATOM 1813 C C . ARG A 1 237 ? -20.864 -3.700 8.483 1.00 95.50 237 ARG A C 1
ATOM 1815 O O . ARG A 1 237 ? -21.703 -3.191 9.212 1.00 95.50 237 ARG A O 1
ATOM 1822 N N . TYR A 1 238 ? -19.593 -3.291 8.478 1.00 96.50 238 TYR A N 1
ATOM 1823 C CA . TYR A 1 238 ? -19.108 -2.249 9.394 1.00 96.50 238 TYR A CA 1
ATOM 1824 C C . TYR A 1 238 ? -19.879 -0.928 9.271 1.00 96.50 238 TYR A C 1
ATOM 1826 O O . TYR A 1 238 ? -20.152 -0.262 10.271 1.00 96.50 238 TYR A O 1
ATOM 1834 N N . ARG A 1 239 ? -20.229 -0.524 8.044 1.00 96.50 239 ARG A N 1
ATOM 1835 C CA . ARG A 1 239 ? -21.010 0.699 7.808 1.00 96.50 239 ARG A CA 1
ATOM 1836 C C . ARG A 1 239 ? -22.452 0.543 8.278 1.00 96.50 239 ARG A C 1
ATOM 1838 O O . ARG A 1 239 ? -22.976 1.471 8.893 1.00 96.50 239 ARG A O 1
ATOM 1845 N N . ALA A 1 240 ? -23.067 -0.607 8.010 1.00 95.50 240 ALA A N 1
ATOM 1846 C CA . ALA A 1 240 ? -24.423 -0.924 8.439 1.00 95.50 240 ALA A CA 1
ATOM 1847 C C . ALA A 1 240 ? -24.530 -0.953 9.971 1.00 95.50 240 ALA A C 1
ATOM 1849 O O . ALA A 1 240 ? -25.374 -0.255 10.530 1.00 95.50 240 ALA A O 1
ATOM 1850 N N . ASP A 1 241 ? -23.615 -1.648 10.649 1.00 94.12 241 ASP A N 1
ATOM 1851 C CA . ASP A 1 241 ? -23.574 -1.757 12.111 1.00 94.12 241 ASP A CA 1
ATOM 1852 C C . ASP A 1 241 ? -23.396 -0.382 12.770 1.00 94.12 241 ASP A C 1
ATOM 1854 O O . ASP A 1 241 ? -24.115 -0.020 13.703 1.00 94.12 241 ASP A O 1
ATOM 1858 N N . ALA A 1 242 ? -22.489 0.446 12.240 1.00 92.31 242 ALA A N 1
ATOM 1859 C CA . ALA A 1 242 ? -22.304 1.812 12.722 1.00 92.31 242 ALA A CA 1
ATOM 1860 C C . ALA A 1 242 ? -23.518 2.713 12.440 1.00 92.31 242 ALA A C 1
ATOM 1862 O O . ALA A 1 242 ? -23.756 3.677 13.171 1.00 92.31 242 ALA A O 1
ATOM 1863 N N . GLY A 1 243 ? -24.255 2.463 11.355 1.00 89.06 243 GLY A N 1
ATOM 1864 C CA . GLY A 1 243 ? -25.511 3.146 11.045 1.00 89.06 243 GLY A CA 1
ATOM 1865 C C . GLY A 1 243 ? -26.613 2.781 12.039 1.00 89.06 243 GLY A C 1
ATOM 1866 O O . GLY A 1 243 ? -27.233 3.673 12.616 1.00 89.06 243 GLY A O 1
ATOM 1867 N N . ALA A 1 244 ? -26.788 1.485 12.306 1.00 89.50 244 ALA A N 1
ATOM 1868 C CA . ALA A 1 244 ? -27.752 0.972 13.275 1.00 89.50 244 ALA A CA 1
ATOM 1869 C C . ALA A 1 244 ? -27.467 1.489 14.695 1.00 89.50 244 ALA A C 1
ATOM 1871 O O . ALA A 1 244 ? -28.371 1.990 15.363 1.00 89.50 244 ALA A O 1
ATOM 1872 N N . ALA A 1 245 ? -26.204 1.464 15.131 1.00 87.81 245 ALA A N 1
ATOM 1873 C CA . ALA A 1 245 ? -25.802 1.984 16.438 1.00 87.81 245 ALA A CA 1
ATOM 1874 C C . ALA A 1 245 ? -26.118 3.482 16.602 1.00 87.81 245 ALA A C 1
ATOM 1876 O O . ALA A 1 245 ? -26.595 3.908 17.654 1.00 87.81 245 ALA A O 1
ATOM 1877 N N . ARG A 1 246 ? -25.894 4.286 15.552 1.00 87.44 246 ARG A N 1
ATOM 1878 C CA . ARG A 1 246 ? -26.243 5.715 15.549 1.00 87.44 246 ARG A CA 1
ATOM 1879 C C . ARG A 1 246 ? -27.750 5.935 15.623 1.00 87.44 246 ARG A C 1
ATOM 1881 O O . ARG A 1 246 ? -28.178 6.778 16.402 1.00 87.44 246 ARG A O 1
ATOM 1888 N N . ALA A 1 247 ? -28.534 5.165 14.868 1.00 84.38 247 ALA A N 1
ATOM 1889 C CA . ALA A 1 247 ? -29.991 5.266 14.881 1.00 84.38 247 ALA A CA 1
ATOM 1890 C C . ALA A 1 247 ? -30.574 4.976 16.275 1.00 84.38 247 ALA A C 1
ATOM 1892 O O . ALA A 1 247 ? -31.419 5.735 16.748 1.00 84.38 247 ALA A O 1
ATOM 1893 N N . ILE A 1 248 ? -30.068 3.940 16.959 1.00 86.00 248 ILE A N 1
ATOM 1894 C CA . ILE A 1 248 ? -30.460 3.596 18.337 1.00 86.00 248 ILE A CA 1
ATOM 1895 C C . ILE A 1 248 ? -30.115 4.733 19.307 1.00 86.00 248 ILE A C 1
ATOM 1897 O O . ILE A 1 248 ? -30.952 5.115 20.117 1.00 86.00 248 ILE A O 1
ATOM 1901 N N . ALA A 1 249 ? -28.913 5.309 19.211 1.00 80.88 249 ALA A N 1
ATOM 1902 C CA . ALA A 1 249 ? -28.486 6.398 20.093 1.00 80.88 249 ALA A CA 1
ATOM 1903 C C . ALA A 1 249 ? -29.313 7.688 19.925 1.00 80.88 249 ALA A C 1
ATOM 1905 O O . ALA A 1 249 ? -29.394 8.490 20.851 1.00 80.88 249 ALA A O 1
ATOM 1906 N N . THR A 1 250 ? -29.913 7.895 18.750 1.00 81.12 250 THR A N 1
ATOM 1907 C CA . THR A 1 250 ? -30.769 9.053 18.445 1.00 81.12 250 THR A CA 1
ATOM 1908 C C . THR A 1 250 ? -32.263 8.786 18.625 1.00 81.12 250 THR A C 1
ATOM 1910 O O . THR A 1 250 ? -33.060 9.705 18.436 1.00 81.12 250 THR A O 1
ATOM 1913 N N . ALA A 1 251 ? -32.667 7.553 18.951 1.00 74.31 251 ALA A N 1
ATOM 1914 C CA . ALA A 1 251 ? -34.069 7.244 19.191 1.00 74.31 251 ALA A CA 1
ATOM 1915 C C . ALA A 1 251 ? -34.537 7.985 20.458 1.00 74.31 251 ALA A C 1
ATOM 1917 O O . ALA A 1 251 ? -33.874 7.881 21.494 1.00 74.31 251 ALA A O 1
ATOM 1918 N N . PRO A 1 252 ? -35.646 8.749 20.407 1.00 65.81 252 PRO A N 1
ATOM 1919 C CA . PRO A 1 252 ? -36.174 9.398 21.598 1.00 65.81 252 PRO A CA 1
ATOM 1920 C C . PRO A 1 252 ? -36.478 8.326 22.645 1.00 65.81 252 PRO A C 1
ATOM 1922 O O . PRO A 1 252 ? -37.098 7.309 22.326 1.00 65.81 252 PRO A O 1
ATOM 1925 N N . ALA A 1 253 ? -36.015 8.539 23.881 1.00 64.31 253 ALA A N 1
ATOM 1926 C CA . ALA A 1 253 ? -36.360 7.670 24.995 1.00 64.31 253 ALA A CA 1
ATOM 1927 C C . ALA A 1 253 ? -37.887 7.590 25.055 1.00 64.31 253 ALA A C 1
ATOM 1929 O O . ALA A 1 253 ? -38.550 8.610 25.251 1.00 64.31 253 ALA A O 1
ATOM 1930 N N . ALA A 1 254 ? -38.441 6.404 24.801 1.00 59.06 254 ALA A N 1
ATOM 1931 C CA . ALA A 1 254 ? -39.867 6.184 24.942 1.00 59.06 254 ALA A CA 1
ATOM 1932 C C . ALA A 1 254 ? -40.228 6.531 26.390 1.00 59.06 254 ALA A C 1
ATOM 1934 O O . ALA A 1 254 ? -39.763 5.874 27.321 1.00 59.06 254 ALA A O 1
ATOM 1935 N N . VAL A 1 255 ? -40.969 7.625 26.565 1.00 53.72 255 VAL A N 1
ATOM 1936 C CA . VAL A 1 255 ? -41.508 8.045 27.856 1.00 53.72 255 VAL A CA 1
ATOM 1937 C C . VAL A 1 255 ? -42.499 6.958 28.266 1.00 53.72 255 VAL A C 1
ATOM 1939 O O . VAL A 1 255 ? -43.540 6.812 27.625 1.00 53.72 255 VAL A O 1
ATOM 1942 N N . ALA A 1 256 ? -42.101 6.147 29.245 1.00 48.16 256 ALA A N 1
ATOM 1943 C CA . ALA A 1 256 ? -42.958 5.187 29.931 1.00 48.16 256 ALA A CA 1
ATOM 1944 C C . ALA A 1 256 ? -43.741 5.886 31.047 1.00 48.16 256 ALA A C 1
ATOM 1946 O O . ALA A 1 256 ? -43.162 6.807 31.671 1.00 48.16 256 ALA A O 1
#

Radius of gyration: 19.62 Å; chains: 1; bounding box: 70×30×59 Å

Secondary structure (DSSP, 8-state):
-GGGTHHHHHHHHHHHHHHHHHHHHHHHHH--SHHHHHHHIIIIIIIIIIHHHHHHTTSEE--SSS-EEEEETTEEEEHHHHHHHHHHHHHHHHHHHHHHHTT--HHHHHHHHHHHHHHHHHHHHHHHHTTSSEE-S-SSEETTEEHHHHHHHHHHHHHHHHHHHHHGGG--GGGGGHHHHHHHHHHHHHHHHHSHHHHHHHHTT--HHHHHHHHHHHHHHHHHHHHHHHT-HHHHHHHHHHHHHHHHHTS-----

pLDDT: mean 91.45, std 8.61, range [47.25, 98.31]